Protein AF-A0A2G8LB04-F1 (afdb_monomer_lite)

Foldseek 3Di:
DDPVVVVVVDDPVVVQVVVVHDPVDDDDPPCPVNVDDPVVCLVVLVDDQEQDEEEEEDQALQVVQCVVPVAAEDQDFAALVNLQCLQPVPPPVVLSVVLCVVQVVPPDRPHGCSRSSRVRCCCQPPHLVRLSCLASSVVSPHFYAYEYEQQFDPAAPVNGPPQGRYPPRCVCLLVVVLVDPDPRDDNDPQSNQLSVLNVQLVVQCVVPSASCHPDHDPPQADGRDTQHNVFRWHWYRGSRGDIDGCRVVVSSCCNVPVVVVVVVVVVVVVVCVVVVHPDDDDDPDPPPDDDD

Radius of gyration: 22.52 Å; chains: 1; bounding box: 55×61×57 Å

pLDDT: mean 86.73, std 14.94, range [31.31, 98.81]

Sequence (292 aa):
MDVQEVLCEVSVLEIDEVFQGRLVWLASNDGKFFTDDVDTLIEEGAYSNIDILLGTNKDEGTFLNYFITGLLEQRPFVSKDFFTILTTGSNDPLISDLLEAVYASGIDQEDNYVGALEDALGDVSFKCGTSLLARNAATAGSTVYMYHMTHEPIRSLWNVTWLRASHFEELQFVFGLPFFGHPFYVPVYDEVKIAFYVIRMWTNFAKSGDPNGPIRLPGSIPEWPRFVPDSEEYKELDIRFNNKRKFRQPYCTFWLKTLPEIIYLQGAAVTAADNQDLSTVTPVRSSITKQG

Structure (mmCIF, N/CA/C/O backbone):
data_AF-A0A2G8LB04-F1
#
_entry.id   AF-A0A2G8LB04-F1
#
loop_
_atom_site.group_PDB
_atom_site.id
_atom_site.type_symbol
_atom_site.label_atom_id
_atom_site.label_alt_id
_atom_site.label_comp_id
_atom_site.label_asym_id
_atom_site.label_entity_id
_atom_site.label_seq_id
_atom_site.pdbx_PDB_ins_code
_atom_site.Cartn_x
_atom_site.Cartn_y
_atom_site.Cartn_z
_atom_site.occupancy
_atom_site.B_iso_or_equiv
_atom_site.auth_seq_id
_atom_site.auth_comp_id
_atom_site.auth_asym_id
_atom_site.auth_atom_id
_atom_site.pdbx_PDB_model_num
ATOM 1 N N . MET A 1 1 ? -33.126 29.630 2.404 1.00 61.75 1 MET A N 1
ATOM 2 C CA . MET A 1 1 ? -31.916 29.276 1.653 1.00 61.75 1 MET A CA 1
ATOM 3 C C . MET A 1 1 ? -31.583 27.861 2.033 1.00 61.75 1 MET A C 1
ATOM 5 O O . MET A 1 1 ? -31.404 27.594 3.219 1.00 61.75 1 MET A O 1
ATOM 9 N N . ASP A 1 2 ? -31.650 26.971 1.055 1.00 87.00 2 ASP A N 1
ATOM 10 C CA . ASP A 1 2 ? -31.217 25.583 1.195 1.00 87.00 2 ASP A CA 1
ATOM 11 C C . ASP A 1 2 ? -29.698 25.544 1.433 1.00 87.00 2 ASP A C 1
ATOM 13 O O . ASP A 1 2 ? -28.970 26.389 0.914 1.00 87.00 2 ASP A O 1
ATOM 17 N N . VAL A 1 3 ? -29.205 24.586 2.219 1.00 80.75 3 VAL A N 1
ATOM 18 C CA . VAL A 1 3 ? -27.765 24.420 2.482 1.00 80.75 3 VAL A CA 1
ATOM 19 C C . VAL A 1 3 ? -27.006 24.245 1.166 1.00 80.75 3 VAL A C 1
ATOM 21 O O . VAL A 1 3 ? -25.926 24.810 1.014 1.00 80.75 3 VAL A O 1
ATOM 24 N N . GLN A 1 4 ? -27.588 23.540 0.190 1.00 80.50 4 GLN A N 1
ATOM 25 C CA . GLN A 1 4 ? -27.002 23.428 -1.149 1.00 80.50 4 GLN A CA 1
ATOM 26 C C . GLN A 1 4 ? -26.922 24.771 -1.878 1.00 80.50 4 GLN A C 1
ATOM 28 O O . GLN A 1 4 ? -25.896 25.052 -2.491 1.00 80.50 4 GLN A O 1
ATOM 33 N N . GLU A 1 5 ? -27.955 25.613 -1.795 1.00 83.31 5 GLU A N 1
ATOM 34 C CA . GLU A 1 5 ? -27.934 26.951 -2.402 1.00 83.31 5 GLU A CA 1
ATOM 35 C C . GLU A 1 5 ? -26.840 27.819 -1.777 1.00 83.31 5 GLU A C 1
ATOM 37 O O . GLU A 1 5 ? -26.083 28.451 -2.506 1.00 83.31 5 GLU A O 1
ATOM 42 N N . VAL A 1 6 ? -26.694 27.787 -0.445 1.00 82.25 6 VAL A N 1
ATOM 43 C CA . VAL A 1 6 ? -25.629 28.529 0.250 1.00 82.25 6 VAL A CA 1
ATOM 44 C C . VAL A 1 6 ? -24.253 28.032 -0.180 1.00 82.25 6 VAL A C 1
ATOM 46 O O . VAL A 1 6 ? -23.390 28.836 -0.513 1.00 82.25 6 VAL A O 1
ATOM 49 N N . LEU A 1 7 ? -24.043 26.713 -0.221 1.00 79.75 7 LEU A N 1
ATOM 50 C CA . LEU A 1 7 ? -22.764 26.134 -0.638 1.00 79.75 7 LEU A CA 1
ATOM 51 C C . LEU A 1 7 ? -22.437 26.418 -2.112 1.00 79.75 7 LEU A C 1
ATOM 53 O O . LEU A 1 7 ? -21.263 26.517 -2.450 1.00 79.75 7 LEU A O 1
ATOM 57 N N . CYS A 1 8 ? -23.437 26.594 -2.982 1.00 81.19 8 CYS A N 1
ATOM 58 C CA . CYS A 1 8 ? -23.216 26.989 -4.378 1.00 81.19 8 CYS A CA 1
ATOM 59 C C . CYS A 1 8 ? -22.755 28.448 -4.533 1.00 81.19 8 CYS A C 1
ATOM 61 O O . CYS A 1 8 ? -22.213 28.804 -5.580 1.00 81.19 8 CYS A O 1
ATOM 63 N N . GLU A 1 9 ? -22.978 29.290 -3.523 1.00 83.06 9 GLU A N 1
ATOM 64 C CA . GLU A 1 9 ? -22.574 30.700 -3.519 1.00 83.06 9 GLU A CA 1
ATOM 65 C C . GLU A 1 9 ? -21.197 30.929 -2.867 1.00 83.06 9 GLU A C 1
ATOM 67 O O . GLU A 1 9 ? -20.604 31.993 -3.050 1.00 83.06 9 GLU A O 1
ATOM 72 N N . VAL A 1 10 ? -20.671 29.938 -2.137 1.00 79.69 10 VAL A N 1
ATOM 73 C CA . VAL A 1 10 ? -19.366 29.994 -1.456 1.00 79.69 10 VAL A CA 1
ATOM 74 C C . VAL A 1 10 ? -18.256 29.504 -2.388 1.00 79.69 10 VAL A C 1
ATOM 76 O O . VAL A 1 10 ? -18.441 28.584 -3.188 1.00 79.69 10 VAL A O 1
ATOM 79 N N . SER A 1 11 ? -17.070 30.111 -2.304 1.00 80.31 11 SER A N 1
ATOM 80 C CA . SER A 1 11 ? -15.942 29.675 -3.125 1.00 80.31 11 SER A CA 1
ATOM 81 C C . SER A 1 11 ? -15.415 28.305 -2.677 1.00 80.31 11 SER A C 1
ATOM 83 O O . SER A 1 11 ? -15.363 27.988 -1.492 1.00 80.31 11 SER A O 1
ATOM 85 N N . VAL A 1 12 ? -14.947 27.492 -3.629 1.00 72.12 12 VAL A N 1
ATOM 86 C CA . VAL A 1 12 ? -14.375 26.160 -3.340 1.00 72.12 12 VAL A CA 1
ATOM 87 C C . VAL A 1 12 ? -13.208 26.234 -2.344 1.00 72.12 12 VAL A C 1
ATOM 89 O O . VAL A 1 12 ? -13.033 25.328 -1.538 1.00 72.12 12 VAL A O 1
ATOM 92 N N . LEU A 1 13 ? -12.433 27.324 -2.364 1.00 69.69 13 LEU A N 1
ATOM 93 C CA . LEU A 1 13 ? -11.314 27.532 -1.440 1.00 69.69 13 LEU A CA 1
ATOM 94 C C . LEU A 1 13 ? -11.786 27.747 0.005 1.00 69.69 13 LEU A C 1
ATOM 96 O O . LEU A 1 13 ? -11.181 27.201 0.921 1.00 69.69 13 LEU A O 1
ATOM 100 N N . GLU A 1 14 ? -12.879 28.486 0.206 1.00 72.44 14 GLU A N 1
ATOM 101 C CA . GLU A 1 14 ? -13.476 28.681 1.534 1.00 72.44 14 GLU A CA 1
ATOM 102 C C . GLU A 1 14 ? -14.126 27.391 2.051 1.00 72.44 14 GLU A C 1
ATOM 104 O O . GLU A 1 14 ? -14.047 27.100 3.241 1.00 72.44 14 GLU A O 1
ATOM 109 N N . ILE A 1 15 ? -14.717 26.578 1.169 1.00 70.25 15 ILE A N 1
ATOM 110 C CA . ILE A 1 15 ? -15.249 25.255 1.536 1.00 70.25 15 ILE A CA 1
ATOM 111 C C . ILE A 1 15 ? -14.110 24.329 1.993 1.00 70.25 15 ILE A C 1
ATOM 113 O O . ILE A 1 15 ? -14.216 23.711 3.052 1.00 70.25 15 ILE A O 1
ATOM 117 N N . ASP A 1 16 ? -13.007 24.262 1.242 1.00 66.69 16 ASP A N 1
ATOM 118 C CA . ASP A 1 16 ? -11.838 23.449 1.608 1.00 66.69 16 ASP A CA 1
ATOM 119 C C . ASP A 1 16 ? -11.245 23.883 2.967 1.00 66.69 16 ASP A C 1
ATOM 121 O O . ASP A 1 16 ? -10.832 23.033 3.759 1.00 66.69 16 ASP A O 1
ATOM 125 N N . GLU A 1 17 ? -11.233 25.185 3.270 1.00 67.00 17 GLU A N 1
ATOM 126 C CA . GLU A 1 17 ? -10.725 25.725 4.538 1.00 67.00 17 GLU A CA 1
ATOM 127 C C . GLU A 1 17 ? -11.662 25.426 5.725 1.00 67.00 17 GLU A C 1
ATOM 129 O O . GLU A 1 17 ? -11.203 25.003 6.789 1.00 67.00 17 GLU A O 1
ATOM 134 N N . VAL A 1 18 ? -12.981 25.566 5.539 1.00 66.75 18 VAL A N 1
ATOM 135 C CA . VAL A 1 18 ? -13.996 25.317 6.584 1.00 66.75 18 VAL A CA 1
ATOM 136 C C . VAL A 1 18 ? -14.053 23.845 6.997 1.00 66.75 18 VAL A C 1
ATOM 138 O O . VAL A 1 18 ? -14.224 23.549 8.180 1.00 66.75 18 VAL A O 1
ATOM 141 N N . PHE A 1 19 ? -13.886 22.917 6.055 1.00 60.94 19 PHE A N 1
ATOM 142 C CA . PHE A 1 19 ? -13.981 21.479 6.325 1.00 60.94 19 PHE A CA 1
ATOM 143 C C . PHE A 1 19 ? -12.632 20.804 6.620 1.00 60.94 19 PHE A C 1
ATOM 145 O O . PHE A 1 19 ? -12.528 19.583 6.549 1.00 60.94 19 PHE A O 1
ATOM 152 N N . GLN A 1 20 ? -11.606 21.578 6.997 1.00 57.03 20 GLN A N 1
ATOM 153 C CA . GLN A 1 20 ? -10.271 21.063 7.342 1.00 57.03 20 GLN A CA 1
ATOM 154 C C . GLN A 1 20 ? -9.619 20.231 6.214 1.00 57.03 20 GLN A C 1
ATOM 156 O O . GLN A 1 20 ? -8.834 19.316 6.464 1.00 57.03 20 GLN A O 1
ATOM 161 N N . GLY A 1 21 ? -9.897 20.584 4.956 1.00 53.78 21 GLY A N 1
ATOM 162 C CA . GLY A 1 21 ? -9.243 20.030 3.774 1.00 53.78 21 GLY A CA 1
ATOM 163 C C . GLY A 1 21 ? -9.966 18.864 3.089 1.00 53.78 21 GLY A C 1
ATOM 164 O O . GLY A 1 21 ? -11.066 18.446 3.432 1.00 53.78 21 GLY A O 1
ATOM 165 N N . ARG A 1 22 ? -9.314 18.328 2.051 1.00 50.47 22 ARG A N 1
ATOM 166 C CA . ARG A 1 22 ? -9.911 17.440 1.032 1.00 50.47 22 ARG A CA 1
ATOM 167 C C . ARG A 1 22 ? -10.212 16.003 1.475 1.00 50.47 22 ARG A C 1
ATOM 169 O O . ARG A 1 22 ? -10.710 15.229 0.666 1.00 50.47 22 ARG A O 1
ATOM 176 N N . LEU A 1 23 ? -9.904 15.628 2.716 1.00 56.41 23 LEU A N 1
ATOM 177 C CA . LEU A 1 23 ? -10.071 14.250 3.203 1.00 56.41 23 LEU A CA 1
ATOM 178 C C . LEU A 1 23 ? -11.465 13.953 3.770 1.00 56.41 23 LEU A C 1
ATOM 180 O O . LEU A 1 23 ? -11.788 12.790 3.982 1.00 56.41 23 LEU A O 1
ATOM 184 N N . VAL A 1 24 ? -12.302 14.970 3.990 1.00 64.19 24 VAL A N 1
ATOM 185 C CA . VAL A 1 24 ? -13.686 14.773 4.459 1.00 64.19 24 VAL A CA 1
ATOM 186 C C . VAL A 1 24 ? -14.656 14.353 3.348 1.00 64.19 24 VAL A C 1
ATOM 188 O O . VAL A 1 24 ? -15.709 13.787 3.633 1.00 64.19 24 VAL A O 1
ATOM 191 N N . TRP A 1 25 ? -14.311 14.599 2.081 1.00 75.38 25 TRP A N 1
ATOM 192 C CA . TRP A 1 25 ? -15.159 14.297 0.926 1.00 75.38 25 TRP A CA 1
ATOM 193 C C . TRP A 1 25 ? -14.718 12.990 0.269 1.00 75.38 25 TRP A C 1
ATOM 195 O O . TRP A 1 25 ? -13.999 12.983 -0.730 1.00 75.38 25 TRP A O 1
ATOM 205 N N . LEU A 1 26 ? -15.132 11.874 0.861 1.00 77.88 26 LEU A N 1
ATOM 206 C CA . LEU A 1 26 ? -14.864 10.534 0.342 1.00 77.88 26 LEU A CA 1
ATOM 207 C C . LEU A 1 26 ? -16.048 10.006 -0.471 1.00 77.88 26 LEU A C 1
ATOM 209 O O . LEU A 1 26 ? -17.151 10.554 -0.436 1.00 77.88 26 LEU A O 1
ATOM 213 N N . ALA A 1 27 ? -15.805 8.930 -1.218 1.00 83.94 27 ALA A N 1
ATOM 214 C CA . ALA A 1 27 ? -16.872 8.233 -1.916 1.00 83.94 27 ALA A CA 1
ATOM 215 C C . ALA A 1 27 ? -17.907 7.719 -0.901 1.00 83.94 27 ALA A C 1
ATOM 217 O O . ALA A 1 27 ? -17.543 7.145 0.125 1.00 83.94 27 ALA A O 1
ATOM 218 N N . SER A 1 28 ? -19.188 7.935 -1.188 1.00 84.75 28 SER A N 1
ATOM 219 C CA . SER A 1 28 ? -20.301 7.496 -0.351 1.00 84.75 28 SER A CA 1
ATOM 220 C C . SER A 1 28 ? -21.197 6.528 -1.113 1.00 84.75 28 SER A C 1
ATOM 222 O O . SER A 1 28 ? -21.269 6.561 -2.344 1.00 84.75 28 SER A O 1
ATOM 224 N N . ASN A 1 29 ? -21.888 5.658 -0.376 1.00 86.00 29 ASN A N 1
ATOM 225 C CA . ASN A 1 29 ? -22.946 4.838 -0.947 1.00 86.00 29 ASN A CA 1
ATOM 226 C C . ASN A 1 29 ? -24.143 5.737 -1.299 1.00 86.00 29 ASN A C 1
ATOM 228 O O . ASN A 1 29 ? -24.856 6.222 -0.420 1.00 86.00 29 ASN A O 1
ATOM 232 N N . ASP A 1 30 ? -24.338 5.975 -2.593 1.00 88.75 30 ASP A N 1
ATOM 233 C CA . ASP A 1 30 ? -25.417 6.793 -3.148 1.00 88.75 30 ASP A CA 1
ATOM 234 C C . ASP A 1 30 ? -26.592 5.952 -3.686 1.00 88.75 30 ASP A C 1
ATOM 236 O O . ASP A 1 30 ? -27.545 6.505 -4.246 1.00 88.75 30 ASP A O 1
ATOM 240 N N . GLY A 1 31 ? -26.521 4.621 -3.554 1.00 87.88 31 GLY A N 1
ATOM 241 C CA . GLY A 1 31 ? -27.482 3.666 -4.105 1.00 87.88 31 GLY A CA 1
ATOM 242 C C . GLY A 1 31 ? -27.507 3.603 -5.637 1.00 87.88 31 GLY A C 1
ATOM 243 O O . GLY A 1 31 ? -28.434 3.018 -6.204 1.00 87.88 31 GLY A O 1
ATOM 244 N N . LYS A 1 32 ? -26.551 4.239 -6.332 1.00 88.94 32 LYS A N 1
ATOM 245 C CA . LYS A 1 32 ? -26.488 4.300 -7.804 1.00 88.94 32 LYS A CA 1
ATOM 246 C C . LYS A 1 32 ? -25.138 3.857 -8.342 1.00 88.94 32 LYS A C 1
ATOM 248 O O . LYS A 1 32 ? -25.098 2.975 -9.196 1.00 88.94 32 LYS A O 1
ATOM 253 N N . PHE A 1 33 ? -24.061 4.497 -7.898 1.00 89.69 33 PHE A N 1
ATOM 254 C CA . PHE A 1 33 ? -22.697 4.092 -8.207 1.00 89.69 33 PHE A CA 1
ATOM 255 C C . PHE A 1 33 ? -22.329 2.853 -7.392 1.00 89.69 33 PHE A C 1
ATOM 257 O O . PHE A 1 33 ? -21.983 1.824 -7.968 1.00 89.69 33 PHE A O 1
ATOM 264 N N . PHE A 1 34 ? -22.480 2.934 -6.067 1.00 88.81 34 PHE A N 1
ATOM 265 C CA . PHE A 1 34 ? -22.505 1.759 -5.201 1.00 88.81 34 PHE A CA 1
ATOM 266 C C . PHE A 1 34 ? -23.962 1.376 -4.972 1.00 88.81 34 PHE A C 1
ATOM 268 O O . PHE A 1 34 ? -24.769 2.206 -4.563 1.00 88.81 34 PHE A O 1
ATOM 275 N N . THR A 1 35 ? -24.322 0.139 -5.301 1.00 89.12 35 THR A N 1
ATOM 276 C CA . THR A 1 35 ? -25.702 -0.346 -5.155 1.00 89.12 35 THR A CA 1
ATOM 277 C C . THR A 1 35 ? -26.025 -0.791 -3.733 1.00 89.12 35 THR A C 1
ATOM 279 O O . THR A 1 35 ? -27.199 -0.912 -3.399 1.00 89.12 35 THR A O 1
ATOM 282 N N . ASP A 1 36 ? -24.998 -1.035 -2.921 1.00 89.94 36 ASP A N 1
ATOM 283 C CA . ASP A 1 36 ? -25.089 -1.395 -1.511 1.00 89.94 36 ASP A CA 1
ATOM 284 C C . ASP A 1 36 ? -23.811 -0.946 -0.780 1.00 89.94 36 ASP A C 1
ATOM 286 O O . ASP A 1 36 ? -22.925 -0.322 -1.377 1.00 89.94 36 ASP A O 1
ATOM 290 N N . ASP A 1 37 ? -23.729 -1.233 0.514 1.00 87.69 37 ASP A N 1
ATOM 291 C CA . ASP A 1 37 ? -22.524 -1.068 1.309 1.00 87.69 37 ASP A CA 1
ATOM 292 C C . ASP A 1 37 ? -21.329 -1.817 0.691 1.00 87.69 37 ASP A C 1
ATOM 294 O O . ASP A 1 37 ? -21.451 -2.942 0.201 1.00 87.69 37 ASP A O 1
ATOM 298 N N . VAL A 1 38 ? -20.160 -1.174 0.688 1.00 83.12 38 VAL A N 1
ATOM 299 C CA . VAL A 1 38 ? -18.975 -1.692 -0.009 1.00 83.12 38 VAL A CA 1
ATOM 300 C C . VAL A 1 38 ? -18.489 -2.998 0.613 1.00 83.12 38 VAL A C 1
ATOM 302 O O . VAL A 1 38 ? -18.085 -3.891 -0.134 1.00 83.12 38 VAL A O 1
ATOM 305 N N . ASP A 1 39 ? -18.571 -3.147 1.937 1.00 81.44 39 ASP A N 1
ATOM 306 C CA . ASP A 1 39 ? -18.167 -4.384 2.607 1.00 81.44 39 ASP A CA 1
ATOM 307 C C . ASP A 1 39 ? -19.121 -5.523 2.235 1.00 81.44 39 ASP A C 1
ATOM 309 O O . ASP A 1 39 ? -18.673 -6.626 1.922 1.00 81.44 39 ASP A O 1
ATOM 313 N N . THR A 1 40 ? -20.421 -5.233 2.126 1.00 87.06 40 THR A N 1
ATOM 314 C CA . THR A 1 40 ? -21.422 -6.204 1.647 1.00 87.06 40 THR A CA 1
ATOM 315 C C . THR A 1 40 ? -21.139 -6.632 0.204 1.00 87.06 40 THR A C 1
ATOM 317 O O . THR A 1 40 ? -21.069 -7.825 -0.088 1.00 87.06 40 THR A O 1
ATOM 320 N N . LEU A 1 41 ? -20.890 -5.680 -0.701 1.00 87.44 41 LEU A N 1
ATOM 321 C CA . LEU A 1 41 ? -20.550 -5.977 -2.101 1.00 87.44 41 LEU A CA 1
ATOM 322 C C . LEU A 1 41 ? -19.277 -6.831 -2.216 1.00 87.44 41 LEU A C 1
ATOM 324 O O . LEU A 1 41 ? -19.188 -7.730 -3.056 1.00 87.44 41 LEU A O 1
ATOM 328 N N . ILE A 1 42 ? -18.287 -6.560 -1.366 1.00 82.62 42 ILE A N 1
ATOM 329 C CA . ILE A 1 42 ? -17.050 -7.336 -1.258 1.00 82.62 42 ILE A CA 1
ATOM 330 C C . ILE A 1 42 ? -17.349 -8.770 -0.794 1.00 82.62 42 ILE A C 1
ATOM 332 O O . ILE A 1 42 ? -16.864 -9.720 -1.415 1.00 82.62 42 ILE A O 1
ATOM 336 N N . GLU A 1 43 ? -18.134 -8.943 0.268 1.00 82.06 43 GLU A N 1
ATOM 337 C CA . GLU A 1 43 ? -18.488 -10.255 0.829 1.00 82.06 43 GLU A CA 1
ATOM 338 C C . GLU A 1 43 ? -19.306 -11.117 -0.138 1.00 82.06 43 GLU A C 1
ATOM 340 O O . GLU A 1 43 ? -19.070 -12.323 -0.251 1.00 82.06 43 GLU A O 1
ATOM 345 N N . GLU A 1 44 ? -20.220 -10.502 -0.887 1.00 86.19 44 GLU A N 1
ATOM 346 C CA . GLU A 1 44 ? -21.012 -11.167 -1.927 1.00 86.19 44 GLU A CA 1
ATOM 347 C C . GLU A 1 44 ? -20.188 -11.521 -3.173 1.00 86.19 44 GLU A C 1
ATOM 349 O O . GLU A 1 44 ? -20.668 -12.216 -4.073 1.00 86.19 44 GLU A O 1
ATOM 354 N N . GLY A 1 45 ? -18.935 -11.067 -3.238 1.00 80.31 45 GLY A N 1
ATOM 355 C CA . GLY A 1 45 ? -18.063 -11.313 -4.372 1.00 80.31 45 GLY A CA 1
ATOM 356 C C . GLY A 1 45 ? -18.473 -10.524 -5.612 1.00 80.31 45 GLY A C 1
ATOM 357 O O . GLY A 1 45 ? -18.211 -10.986 -6.725 1.00 80.31 45 GLY A O 1
ATOM 358 N N . ALA A 1 46 ? -19.090 -9.348 -5.446 1.00 85.75 46 ALA A N 1
ATOM 359 C CA . ALA A 1 46 ? -19.504 -8.445 -6.523 1.00 85.75 46 ALA A CA 1
ATOM 360 C C . ALA A 1 46 ? -18.297 -7.742 -7.186 1.00 85.75 46 ALA A C 1
ATOM 362 O O . ALA A 1 46 ? -18.242 -6.522 -7.342 1.00 85.75 46 ALA A O 1
ATOM 363 N N . TYR A 1 47 ? -17.305 -8.534 -7.590 1.00 80.88 47 TYR A N 1
ATOM 364 C CA . TYR A 1 47 ? -16.094 -8.102 -8.264 1.00 80.88 47 TYR A CA 1
ATOM 365 C C . TYR A 1 47 ? -16.228 -8.269 -9.772 1.00 80.88 47 TYR A C 1
ATOM 367 O O . TYR A 1 47 ? -16.748 -9.263 -10.281 1.00 80.88 47 TYR A O 1
ATOM 375 N N . SER A 1 48 ? -15.654 -7.324 -10.512 1.00 86.12 48 SER A N 1
ATOM 376 C CA . SER A 1 48 ? -15.353 -7.577 -11.917 1.00 86.12 48 SER A CA 1
ATOM 377 C C . SER A 1 48 ? -14.255 -8.637 -12.010 1.00 86.12 48 SER A C 1
ATOM 379 O O . SER A 1 48 ? -13.206 -8.504 -11.380 1.00 86.12 48 SER A O 1
ATOM 381 N N . ASN A 1 49 ? -14.480 -9.675 -12.815 1.00 90.44 49 ASN A N 1
ATOM 382 C CA . ASN A 1 49 ? -13.459 -10.680 -13.101 1.00 90.44 49 ASN A CA 1
ATOM 383 C C . ASN A 1 49 ? -12.462 -10.122 -14.126 1.00 90.44 49 ASN A C 1
ATOM 385 O O . ASN A 1 49 ? -12.653 -10.249 -15.337 1.00 90.44 49 ASN A O 1
ATOM 389 N N . ILE A 1 50 ? -11.440 -9.438 -13.619 1.00 94.31 50 ILE A N 1
ATOM 390 C CA . ILE A 1 50 ? -10.377 -8.791 -14.389 1.00 94.31 50 ILE A CA 1
ATOM 391 C C . ILE A 1 50 ? -9.015 -9.170 -13.814 1.00 94.31 50 ILE A C 1
ATOM 393 O O . ILE A 1 50 ? -8.907 -9.524 -12.641 1.00 94.31 50 ILE A O 1
ATOM 397 N N . ASP A 1 51 ? -7.965 -9.065 -14.624 1.00 97.50 51 ASP A N 1
ATOM 398 C CA . ASP A 1 51 ? -6.601 -9.215 -14.125 1.00 97.50 51 ASP A CA 1
ATOM 399 C C . ASP A 1 51 ? -6.229 -7.995 -13.266 1.00 97.50 51 ASP A C 1
ATOM 401 O O . ASP A 1 51 ? -6.458 -6.849 -13.663 1.00 97.50 51 ASP A O 1
ATOM 405 N N . ILE A 1 52 ? -5.634 -8.227 -12.093 1.00 97.81 52 ILE A N 1
ATOM 406 C CA . ILE A 1 52 ? -5.292 -7.186 -11.117 1.00 97.81 52 ILE A CA 1
ATOM 407 C C . ILE A 1 52 ? -3.814 -7.272 -10.735 1.00 97.81 52 ILE A C 1
ATOM 409 O O . ILE A 1 52 ? -3.320 -8.314 -10.303 1.00 97.81 52 ILE A O 1
ATOM 413 N N . LEU A 1 53 ? -3.122 -6.140 -10.836 1.00 98.62 53 LEU A N 1
ATOM 414 C CA . LEU A 1 53 ? -1.811 -5.912 -10.238 1.00 98.62 53 LEU A CA 1
ATOM 415 C C . LEU A 1 53 ? -1.991 -4.873 -9.134 1.00 98.62 53 LEU A C 1
ATOM 417 O O . LEU A 1 53 ? -2.417 -3.753 -9.408 1.00 98.62 53 LEU A O 1
ATOM 421 N N . LEU A 1 54 ? -1.686 -5.248 -7.894 1.00 98.25 54 LEU A N 1
ATOM 422 C CA . LEU A 1 54 ? -1.804 -4.376 -6.723 1.00 98.25 54 LEU A CA 1
ATOM 423 C C . LEU A 1 54 ? -0.646 -4.595 -5.749 1.00 98.25 54 LEU A C 1
ATOM 425 O O . LEU A 1 54 ? 0.088 -5.576 -5.849 1.00 98.25 54 LEU A O 1
ATOM 429 N N . GLY A 1 55 ? -0.479 -3.703 -4.782 1.00 98.31 55 GLY A N 1
ATOM 430 C CA . GLY A 1 55 ? 0.555 -3.840 -3.767 1.00 98.31 55 GLY A CA 1
ATOM 431 C C . GLY A 1 55 ? 0.625 -2.635 -2.851 1.00 98.31 55 GLY A C 1
ATOM 432 O O . GLY A 1 55 ? -0.187 -1.722 -2.954 1.00 98.31 55 GLY A O 1
ATOM 433 N N . THR A 1 56 ? 1.599 -2.666 -1.948 1.00 98.62 56 THR A N 1
ATOM 434 C CA . THR A 1 56 ? 1.868 -1.581 -0.998 1.00 98.62 56 THR A CA 1
ATOM 435 C C . THR A 1 56 ? 3.350 -1.284 -0.924 1.00 98.62 56 THR A C 1
ATOM 437 O O . THR A 1 56 ? 4.189 -2.096 -1.327 1.00 98.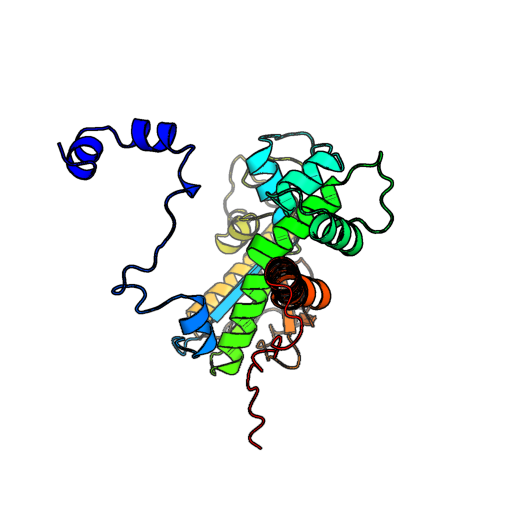62 56 THR A O 1
ATOM 440 N N . ASN A 1 57 ? 3.682 -0.177 -0.287 1.00 98.62 57 ASN A N 1
ATOM 441 C CA . ASN A 1 57 ? 5.040 0.157 0.084 1.00 98.62 57 ASN A CA 1
ATOM 442 C C . ASN A 1 57 ? 5.352 -0.350 1.502 1.00 98.62 57 ASN A C 1
ATOM 444 O O . ASN A 1 57 ? 4.474 -0.779 2.264 1.00 98.62 57 ASN A O 1
ATOM 448 N N . LYS A 1 58 ? 6.636 -0.404 1.849 1.00 98.44 58 LYS A N 1
ATOM 449 C CA . LYS A 1 58 ? 7.081 -0.957 3.132 1.00 98.44 58 LYS A CA 1
ATOM 450 C C . LYS A 1 58 ? 6.750 -0.044 4.300 1.00 98.44 58 LYS A C 1
ATOM 452 O O . LYS A 1 58 ? 6.252 -0.522 5.323 1.00 98.44 58 LYS A O 1
ATOM 457 N N . ASP A 1 59 ? 6.986 1.246 4.130 1.00 98.25 59 ASP A N 1
ATOM 458 C CA . ASP A 1 59 ? 6.930 2.254 5.181 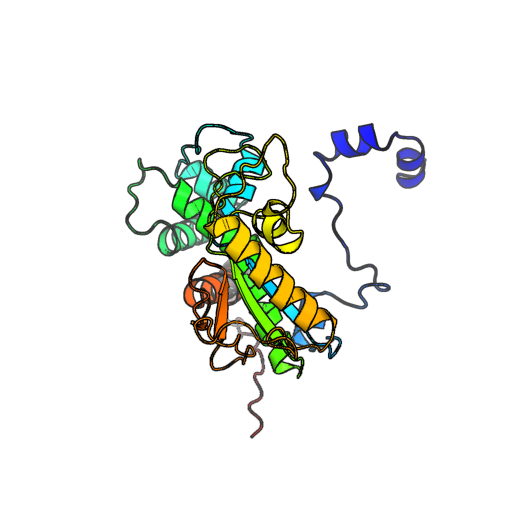1.00 98.25 59 ASP A CA 1
ATOM 459 C C . ASP A 1 59 ? 5.711 3.189 4.990 1.00 98.25 59 ASP A C 1
ATOM 461 O O . ASP A 1 59 ? 5.789 4.370 5.286 1.00 98.25 59 ASP A O 1
ATOM 465 N N . GLU A 1 60 ? 4.565 2.678 4.507 1.00 98.31 60 GLU A N 1
ATOM 466 C CA . GLU A 1 60 ? 3.334 3.464 4.230 1.00 98.31 60 GLU A CA 1
ATOM 467 C C . GLU A 1 60 ? 2.955 4.465 5.338 1.00 98.31 60 GLU A C 1
ATOM 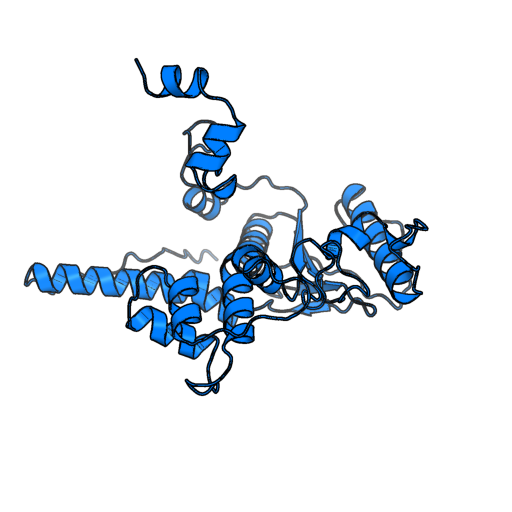469 O O . GLU A 1 60 ? 2.571 5.601 5.066 1.00 98.31 60 GLU A O 1
ATOM 474 N N . GLY A 1 61 ? 3.078 4.063 6.607 1.00 97.00 61 GLY A N 1
ATOM 475 C CA . GLY A 1 61 ? 2.681 4.908 7.731 1.00 97.00 61 GLY A CA 1
ATOM 476 C C . GLY A 1 61 ? 3.611 6.088 8.007 1.00 97.00 61 GLY A C 1
ATOM 477 O O . GLY A 1 61 ? 3.169 7.033 8.660 1.00 97.00 61 GLY A O 1
ATOM 478 N N . THR A 1 62 ? 4.849 6.106 7.488 1.00 97.19 62 THR A N 1
ATOM 479 C CA . THR A 1 62 ? 5.709 7.301 7.603 1.00 97.19 62 THR A CA 1
ATOM 480 C C . THR A 1 62 ? 5.082 8.481 6.863 1.00 97.19 62 THR A C 1
ATOM 482 O O . THR A 1 62 ? 5.186 9.607 7.340 1.00 97.19 62 THR A O 1
ATOM 485 N N . PHE A 1 63 ? 4.357 8.237 5.761 1.00 95.50 63 PHE A N 1
ATOM 486 C CA . PHE A 1 63 ? 3.640 9.281 5.031 1.00 95.50 63 PHE A CA 1
ATOM 487 C C . PHE A 1 63 ? 2.485 9.845 5.847 1.00 95.50 63 PHE A C 1
ATOM 489 O O . PHE A 1 63 ? 2.323 11.057 5.894 1.00 95.50 63 PHE A O 1
ATOM 496 N N . LEU A 1 64 ? 1.708 8.995 6.525 1.00 92.88 64 LEU A N 1
ATOM 497 C CA . LEU A 1 64 ? 0.627 9.462 7.399 1.00 92.88 64 LEU A CA 1
ATOM 498 C C . LEU A 1 64 ? 1.179 10.269 8.575 1.00 92.88 64 LEU A C 1
ATOM 500 O O . LEU A 1 64 ? 0.656 11.332 8.897 1.00 92.88 64 LEU A O 1
ATOM 504 N N . ASN A 1 65 ? 2.286 9.821 9.165 1.00 93.00 65 ASN A N 1
ATOM 505 C CA . ASN A 1 65 ? 2.970 10.568 10.214 1.00 93.00 65 ASN A CA 1
ATOM 506 C C . ASN A 1 65 ? 3.497 11.924 9.700 1.00 93.00 65 ASN A C 1
ATOM 508 O O . ASN A 1 65 ? 3.332 12.956 10.351 1.00 93.00 65 ASN A O 1
ATOM 512 N N . TYR A 1 66 ? 4.077 11.955 8.498 1.00 93.31 66 TYR A N 1
ATOM 513 C CA . TYR A 1 66 ? 4.489 13.192 7.832 1.00 93.31 66 TYR A CA 1
ATOM 514 C C . TYR A 1 66 ? 3.291 14.103 7.543 1.00 93.31 66 TYR A C 1
ATOM 516 O O . TYR A 1 66 ? 3.357 15.296 7.817 1.00 93.31 66 TYR A O 1
ATOM 524 N N . PHE A 1 67 ? 2.184 13.551 7.053 1.00 89.69 67 PHE A N 1
ATOM 525 C CA . PHE A 1 67 ? 0.966 14.292 6.745 1.00 89.69 67 PHE A CA 1
ATOM 526 C C . PHE A 1 67 ? 0.374 14.958 7.994 1.00 89.69 67 PHE A C 1
ATOM 528 O O . PHE A 1 67 ? -0.082 16.095 7.928 1.00 89.69 67 PHE A O 1
ATOM 535 N N . ILE A 1 68 ? 0.436 14.280 9.144 1.00 89.12 68 ILE A N 1
ATOM 536 C CA . ILE A 1 68 ? -0.040 14.803 10.432 1.00 89.12 68 ILE A CA 1
ATOM 537 C C . ILE A 1 68 ? 0.913 15.864 11.000 1.00 89.12 68 ILE A C 1
ATOM 539 O O . ILE A 1 68 ? 0.465 16.874 11.538 1.00 89.12 68 ILE A O 1
ATOM 543 N N . THR A 1 69 ? 2.227 15.638 10.922 1.00 90.00 69 THR A N 1
ATOM 544 C CA . THR A 1 69 ? 3.221 16.463 11.638 1.00 90.00 69 THR A CA 1
ATOM 545 C C . THR A 1 69 ? 3.849 17.573 10.796 1.00 90.00 69 THR A C 1
ATOM 547 O O . THR A 1 69 ? 4.356 18.549 11.347 1.00 90.00 69 THR A O 1
ATOM 550 N N . GLY A 1 70 ? 3.863 17.434 9.470 1.00 91.56 70 GLY A N 1
ATOM 551 C CA . GLY A 1 70 ? 4.500 18.359 8.531 1.00 91.56 70 GLY A CA 1
ATOM 552 C C . GLY A 1 70 ? 6.033 18.418 8.612 1.00 91.56 70 GLY A C 1
ATOM 553 O O . GLY A 1 70 ? 6.640 19.301 8.005 1.00 91.56 70 GLY A O 1
ATOM 554 N N . LEU A 1 71 ? 6.686 17.518 9.359 1.00 92.12 71 LEU A N 1
ATOM 555 C CA . LEU A 1 71 ? 8.130 17.587 9.606 1.00 92.12 71 LEU A CA 1
ATOM 556 C C . LEU A 1 71 ? 8.950 17.051 8.426 1.00 92.12 71 LEU A C 1
ATOM 558 O O . LEU A 1 71 ? 8.867 15.877 8.073 1.00 92.12 71 LEU A O 1
ATOM 562 N N . LEU A 1 72 ? 9.809 17.899 7.858 1.00 91.94 72 LEU A N 1
ATOM 563 C CA . LEU A 1 72 ? 10.608 17.555 6.674 1.00 91.94 72 LEU A CA 1
ATOM 564 C C . LEU A 1 72 ? 11.943 16.877 7.008 1.00 91.94 72 LEU A C 1
ATOM 566 O O . LEU A 1 72 ? 12.340 15.917 6.353 1.00 91.94 72 LEU A O 1
ATOM 570 N N . GLU A 1 73 ? 12.655 17.386 8.013 1.00 92.31 73 GLU A N 1
ATOM 571 C CA . GLU A 1 73 ? 14.059 17.011 8.246 1.00 92.31 73 GLU A CA 1
ATOM 572 C C . GLU A 1 73 ? 14.255 16.025 9.399 1.00 92.31 73 GLU A C 1
ATOM 574 O O . GLU A 1 73 ? 15.256 15.307 9.432 1.00 92.31 73 GLU A O 1
ATOM 579 N N . GLN A 1 74 ? 13.322 15.990 10.352 1.00 92.44 74 GLN A N 1
ATOM 580 C CA . GLN A 1 74 ? 13.435 15.193 11.570 1.00 92.44 74 GLN A CA 1
ATOM 581 C C . GLN A 1 74 ? 12.210 14.303 11.721 1.00 92.44 74 GLN A C 1
ATOM 583 O O . GLN A 1 74 ? 11.080 14.790 11.723 1.00 92.44 74 GLN A O 1
ATOM 588 N N . ARG A 1 75 ? 12.453 12.999 11.886 1.00 93.94 75 ARG A N 1
ATOM 589 C CA . ARG A 1 75 ? 11.402 12.045 12.239 1.00 93.94 75 ARG A CA 1
ATOM 590 C C . ARG A 1 75 ? 10.876 12.392 13.640 1.00 93.94 75 ARG A C 1
ATOM 592 O O . ARG A 1 75 ? 11.698 12.518 14.552 1.00 93.94 75 ARG A O 1
ATOM 599 N N . PRO A 1 76 ? 9.556 12.566 13.825 1.00 93.19 76 PRO A N 1
ATOM 600 C CA . PRO A 1 76 ? 8.995 13.021 15.093 1.00 93.19 76 PRO A CA 1
ATOM 601 C C . PRO A 1 76 ? 9.256 12.033 16.233 1.00 93.19 76 PRO A C 1
ATOM 603 O O . PRO A 1 76 ? 9.335 10.818 16.036 1.00 93.19 76 PRO A O 1
ATOM 606 N N . PHE A 1 77 ? 9.330 12.570 17.450 1.00 94.44 77 PHE A N 1
ATOM 607 C CA . PHE A 1 77 ? 9.121 11.783 18.659 1.00 94.44 77 PHE A CA 1
ATOM 608 C C . PHE A 1 77 ? 7.619 11.565 18.855 1.00 94.44 77 PHE A C 1
ATOM 610 O O . PHE A 1 77 ? 6.841 12.512 18.750 1.00 94.44 77 PHE A O 1
ATOM 617 N N . VAL A 1 78 ? 7.222 10.334 19.163 1.00 93.94 78 VAL A N 1
ATOM 618 C CA . VAL A 1 78 ? 5.830 9.970 19.442 1.00 93.94 78 VAL A CA 1
ATOM 619 C C . VAL A 1 78 ? 5.753 9.458 20.873 1.00 93.94 78 VAL A C 1
ATOM 621 O O . VAL A 1 78 ? 6.384 8.456 21.204 1.00 93.94 78 VAL A O 1
ATOM 624 N N . SER A 1 79 ? 4.982 10.150 21.713 1.00 93.06 79 SER A N 1
ATOM 625 C CA . SER A 1 79 ? 4.658 9.676 23.059 1.00 93.06 79 SER A CA 1
ATOM 626 C C . SER A 1 79 ? 3.591 8.584 23.012 1.00 93.06 79 SER A C 1
ATOM 628 O O . SER A 1 79 ? 2.839 8.479 22.038 1.00 93.06 79 SER A O 1
ATOM 630 N N . LYS A 1 80 ? 3.467 7.823 24.103 1.00 90.88 80 LYS A N 1
ATOM 631 C CA . LYS A 1 80 ? 2.366 6.873 24.294 1.00 90.88 80 LYS A CA 1
ATOM 632 C C . LYS A 1 80 ? 0.992 7.528 24.105 1.00 90.88 80 LYS A C 1
ATOM 634 O O . LYS A 1 80 ? 0.177 7.010 23.352 1.00 90.88 80 LYS A O 1
ATOM 639 N N . ASP A 1 81 ? 0.766 8.699 24.701 1.00 90.00 81 ASP A N 1
ATOM 640 C CA . ASP A 1 81 ? -0.508 9.420 24.563 1.00 90.00 81 ASP A CA 1
ATOM 641 C C . ASP A 1 81 ? -0.819 9.759 23.098 1.00 90.00 81 ASP A C 1
ATOM 643 O O . ASP A 1 81 ? -1.943 9.572 22.635 1.00 90.00 81 ASP A O 1
ATOM 647 N N . PHE A 1 82 ? 0.183 10.217 22.339 1.00 90.12 82 PHE A N 1
ATOM 648 C CA . PHE A 1 82 ? 0.002 10.533 20.922 1.00 90.12 82 PHE A CA 1
ATOM 649 C C . PHE A 1 82 ? -0.269 9.273 20.088 1.00 90.12 82 PHE A C 1
ATOM 651 O O . PHE A 1 82 ? -1.128 9.293 19.206 1.00 90.12 82 PHE A O 1
ATOM 658 N N . PHE A 1 83 ? 0.409 8.163 20.401 1.00 91.81 83 PHE A N 1
ATOM 659 C CA . PHE A 1 83 ? 0.129 6.855 19.810 1.00 91.81 83 PHE A CA 1
ATOM 660 C C . PHE A 1 83 ? -1.32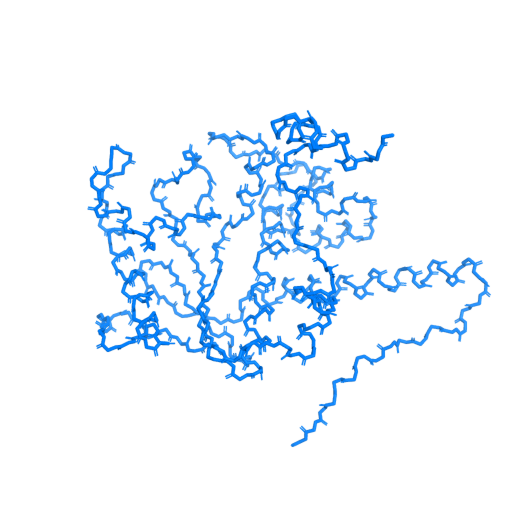0 6.411 20.071 1.00 91.81 83 PHE A C 1
ATOM 662 O O . PHE A 1 83 ? -2.022 6.048 19.126 1.00 91.81 83 PHE A O 1
ATOM 669 N N . THR A 1 84 ? -1.801 6.490 21.314 1.00 89.69 84 THR A N 1
ATOM 670 C CA . THR A 1 84 ? -3.176 6.107 21.677 1.00 89.69 84 THR A CA 1
ATOM 671 C C . THR A 1 84 ? -4.213 6.969 20.958 1.00 89.69 84 THR A C 1
ATOM 673 O O . THR A 1 84 ? -5.167 6.426 20.392 1.00 89.69 84 THR A O 1
ATOM 676 N N . ILE A 1 85 ? -4.014 8.292 20.914 1.00 88.38 85 ILE A N 1
ATOM 677 C CA . ILE A 1 85 ? -4.930 9.225 20.238 1.00 88.38 85 ILE A CA 1
ATOM 678 C C . ILE A 1 85 ? -5.080 8.866 18.756 1.00 88.38 85 ILE A C 1
ATOM 680 O O . ILE A 1 85 ? -6.203 8.769 18.262 1.00 88.38 85 ILE A O 1
ATOM 684 N N . LEU A 1 86 ? -3.968 8.638 18.053 1.00 86.94 86 LEU A N 1
ATOM 685 C CA . LEU A 1 86 ? -3.989 8.404 16.607 1.00 86.94 86 LEU A CA 1
ATOM 686 C C . LEU A 1 86 ? -4.423 6.994 16.200 1.00 86.94 86 LEU A C 1
ATOM 688 O O . LEU A 1 86 ? -4.827 6.801 15.057 1.00 86.94 86 LEU A O 1
ATOM 692 N N . THR A 1 87 ? -4.336 6.011 17.095 1.00 85.31 87 THR A N 1
ATOM 693 C CA . THR A 1 87 ? -4.689 4.619 16.771 1.00 85.31 87 THR A CA 1
ATOM 694 C C . THR A 1 87 ? -6.088 4.219 17.231 1.00 85.31 87 THR A C 1
ATOM 696 O O . THR A 1 87 ? -6.695 3.353 16.606 1.00 85.31 87 THR A O 1
ATOM 699 N N . THR A 1 88 ? -6.625 4.841 18.287 1.00 77.38 88 THR A N 1
ATOM 700 C CA . THR A 1 88 ? -7.940 4.468 18.846 1.00 77.38 88 THR A CA 1
ATOM 701 C C . THR A 1 88 ? -9.022 5.518 18.648 1.00 77.38 88 THR A C 1
ATOM 703 O O . THR A 1 88 ? -10.197 5.162 18.639 1.00 77.38 88 THR A O 1
ATOM 706 N N . GLY A 1 89 ? -8.672 6.803 18.519 1.00 61.22 89 GLY A N 1
ATOM 707 C CA . GLY A 1 89 ? -9.617 7.916 18.354 1.00 61.22 89 GLY A CA 1
ATOM 708 C C . GLY A 1 89 ? -10.610 8.149 19.510 1.00 61.22 89 GLY A C 1
ATOM 709 O O . GLY A 1 89 ? -11.234 9.206 19.562 1.00 61.22 89 GLY A O 1
ATOM 710 N N . SER A 1 90 ? -10.767 7.200 20.440 1.00 58.97 90 SER A N 1
ATOM 711 C CA . SER A 1 90 ? -11.849 7.161 21.434 1.00 58.97 90 SER A CA 1
ATOM 712 C C . SER A 1 90 ? -11.393 6.857 22.867 1.00 58.97 90 SER A C 1
ATOM 714 O O . SER A 1 90 ? -12.233 6.824 23.765 1.00 58.97 90 SER A O 1
ATOM 716 N N . ASN A 1 91 ? -10.084 6.689 23.111 1.00 68.19 91 ASN A N 1
ATOM 717 C CA . ASN A 1 91 ? -9.515 6.341 24.422 1.00 68.19 91 ASN A CA 1
ATOM 718 C C . ASN A 1 91 ? -10.153 5.092 25.064 1.00 68.19 91 ASN A C 1
ATOM 720 O O . ASN A 1 91 ? -10.221 5.006 26.290 1.00 68.19 91 ASN A O 1
ATOM 724 N N . ASP A 1 92 ? -10.621 4.123 24.270 1.00 85.19 92 ASP A N 1
ATOM 725 C CA . ASP A 1 92 ? -11.034 2.831 24.821 1.00 85.19 92 ASP A CA 1
ATOM 726 C C . ASP A 1 92 ? -9.804 2.129 25.433 1.00 85.19 92 ASP A C 1
ATOM 728 O O . ASP A 1 92 ? -8.871 1.793 24.689 1.00 85.19 92 ASP A O 1
ATOM 732 N N . PRO A 1 93 ? -9.764 1.904 26.764 1.00 88.06 93 PRO A N 1
ATOM 733 C CA . PRO A 1 93 ? -8.578 1.363 27.418 1.00 88.06 93 PRO A CA 1
ATOM 734 C C . PRO A 1 93 ? -8.217 -0.037 26.921 1.00 88.06 93 PRO A C 1
ATOM 736 O O . PRO A 1 93 ? -7.042 -0.327 26.722 1.00 88.06 93 PRO A O 1
ATOM 739 N N . LEU A 1 94 ? -9.217 -0.887 26.658 1.00 89.56 94 LEU A N 1
ATOM 740 C CA . LEU A 1 94 ? -8.978 -2.250 26.186 1.00 89.56 94 LEU A CA 1
ATOM 741 C C . LEU A 1 94 ? -8.359 -2.232 24.789 1.00 89.56 94 LEU A C 1
ATOM 743 O O . LEU A 1 94 ? -7.400 -2.954 24.521 1.00 89.56 94 LEU A O 1
ATOM 747 N N . ILE A 1 95 ? -8.897 -1.403 23.897 1.00 89.69 95 ILE A N 1
ATOM 748 C CA . ILE A 1 95 ? -8.403 -1.307 22.521 1.00 89.69 95 ILE A CA 1
ATOM 749 C C . ILE A 1 95 ? -7.002 -0.686 22.486 1.00 89.69 95 ILE A C 1
ATOM 751 O O . ILE A 1 95 ? -6.139 -1.175 21.755 1.00 89.69 95 ILE A O 1
ATOM 755 N N . SER A 1 96 ? -6.751 0.335 23.311 1.00 89.81 96 SER A N 1
ATOM 756 C CA . SER A 1 96 ? -5.419 0.931 23.462 1.00 89.81 96 SER A CA 1
ATOM 757 C C . SER A 1 96 ? -4.396 -0.099 23.949 1.00 89.81 96 SER A C 1
ATOM 759 O O . SER A 1 96 ? -3.338 -0.234 23.333 1.00 89.81 96 SER A O 1
ATOM 761 N N . ASP A 1 97 ? -4.721 -0.863 24.996 1.00 90.38 97 ASP A N 1
ATOM 762 C CA . ASP A 1 97 ? -3.838 -1.902 25.541 1.00 90.38 97 ASP A CA 1
ATOM 763 C C . ASP A 1 97 ? -3.549 -3.002 24.505 1.00 90.38 97 ASP A C 1
ATOM 765 O O . ASP A 1 97 ? -2.420 -3.485 24.393 1.00 90.38 97 ASP A O 1
ATOM 769 N N . LEU A 1 98 ? -4.547 -3.387 23.701 1.00 92.31 98 LEU A N 1
ATOM 770 C CA . LEU A 1 98 ? -4.371 -4.366 22.625 1.00 92.31 98 LEU A CA 1
ATOM 771 C C . LEU A 1 98 ? -3.435 -3.853 21.526 1.00 92.31 98 LEU A C 1
ATOM 773 O O . LEU A 1 98 ? -2.562 -4.593 21.073 1.00 92.31 98 LEU A O 1
ATOM 777 N N . LEU A 1 99 ? -3.591 -2.602 21.096 1.00 92.62 99 LEU A N 1
ATOM 778 C CA . LEU A 1 99 ? -2.738 -2.010 20.063 1.00 92.62 99 LEU A CA 1
ATOM 779 C C . LEU A 1 99 ? -1.299 -1.832 20.540 1.00 92.62 99 LEU A C 1
ATOM 781 O O . LEU A 1 99 ? -0.367 -2.135 19.792 1.00 92.62 99 LEU A O 1
ATOM 785 N N . GLU A 1 100 ? -1.112 -1.414 21.790 1.00 91.62 100 GLU A N 1
ATOM 786 C CA . GLU A 1 100 ? 0.200 -1.366 22.433 1.00 91.62 100 GLU A CA 1
ATOM 787 C C . GLU A 1 100 ? 0.830 -2.765 22.492 1.00 91.62 100 GLU A C 1
ATOM 789 O O . GLU A 1 100 ? 1.979 -2.941 22.090 1.00 91.62 100 GLU A O 1
ATOM 794 N N . ALA A 1 101 ? 0.068 -3.792 22.881 1.00 92.50 101 ALA A N 1
ATOM 795 C CA . ALA A 1 101 ? 0.559 -5.168 22.916 1.00 92.50 101 ALA A CA 1
ATOM 796 C C . ALA A 1 101 ? 0.954 -5.707 21.527 1.00 92.50 101 ALA A C 1
ATOM 798 O O . ALA A 1 101 ? 1.910 -6.475 21.414 1.00 92.50 101 ALA A O 1
ATOM 799 N N . VAL A 1 102 ? 0.246 -5.317 20.463 1.00 94.69 102 VAL A N 1
ATOM 800 C CA . VAL A 1 102 ? 0.519 -5.788 19.093 1.00 94.69 102 VAL A CA 1
ATOM 801 C C . VAL A 1 102 ? 1.695 -5.051 18.446 1.00 94.69 102 VAL A C 1
ATOM 803 O O . VAL A 1 102 ? 2.513 -5.689 17.778 1.00 94.69 102 VAL A O 1
ATOM 806 N N . TYR A 1 103 ? 1.788 -3.731 18.622 1.00 95.19 103 TYR A N 1
ATOM 807 C CA . TYR A 1 103 ? 2.737 -2.886 17.881 1.00 95.19 103 TYR A CA 1
ATOM 808 C C . TYR A 1 103 ? 3.898 -2.343 18.712 1.00 95.19 103 TYR A C 1
ATOM 810 O O . TYR A 1 103 ? 4.964 -2.084 18.156 1.00 95.19 103 TYR A O 1
ATOM 818 N N . ALA A 1 104 ? 3.720 -2.182 20.020 1.00 93.19 104 ALA A N 1
ATOM 819 C CA . ALA A 1 104 ? 4.688 -1.554 20.917 1.00 93.19 104 ALA A CA 1
ATOM 820 C C . ALA A 1 104 ? 5.226 -2.511 21.997 1.00 93.19 104 ALA A C 1
ATOM 822 O O . ALA A 1 104 ? 5.847 -2.073 22.963 1.00 93.19 104 ALA A O 1
ATOM 823 N N . SER A 1 105 ? 5.036 -3.828 21.840 1.00 86.88 105 SER A N 1
ATOM 824 C CA . SER A 1 105 ? 5.566 -4.821 22.782 1.00 86.88 105 SER A CA 1
ATOM 825 C C . SER A 1 105 ? 7.085 -4.682 22.945 1.00 86.88 105 SER A C 1
ATOM 827 O O . SER A 1 105 ? 7.847 -4.979 22.024 1.00 86.88 105 SER A O 1
ATOM 829 N N . GLY A 1 106 ? 7.521 -4.312 24.151 1.00 82.19 106 GLY A N 1
ATOM 830 C CA . GLY A 1 106 ? 8.934 -4.135 24.499 1.00 82.19 106 GLY A CA 1
ATOM 831 C C . GLY A 1 106 ? 9.467 -2.710 24.332 1.00 82.19 106 GLY A C 1
ATOM 832 O O . GLY A 1 106 ? 10.673 -2.521 24.457 1.00 82.19 106 GLY A O 1
ATOM 833 N N . ILE A 1 107 ? 8.599 -1.737 24.048 1.00 85.81 107 ILE A N 1
ATOM 834 C CA . ILE A 1 107 ? 8.899 -0.304 24.136 1.00 85.81 107 ILE A CA 1
ATOM 835 C C . ILE A 1 107 ? 8.549 0.159 25.557 1.00 85.81 107 ILE A C 1
ATOM 837 O O . ILE A 1 107 ? 7.434 -0.094 26.022 1.00 85.81 107 ILE A O 1
ATOM 841 N N . ASP A 1 108 ? 9.474 0.819 26.258 1.00 81.44 108 ASP A N 1
ATOM 842 C CA . A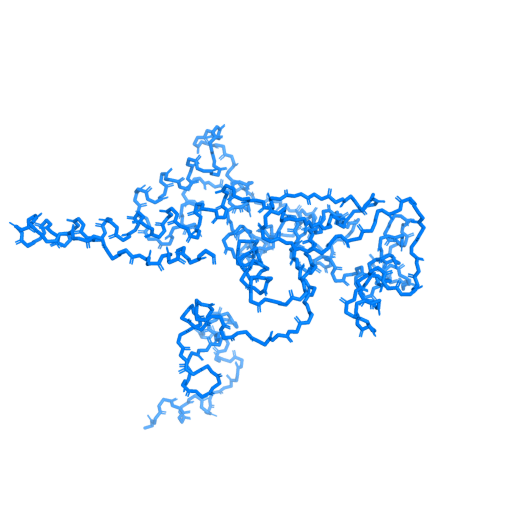SP A 1 108 ? 9.166 1.390 27.574 1.00 81.44 108 ASP A CA 1
ATOM 843 C C . ASP A 1 108 ? 8.219 2.598 27.430 1.00 81.44 108 ASP A C 1
ATOM 845 O O . ASP A 1 108 ? 8.155 3.253 26.392 1.00 81.44 108 ASP A O 1
ATOM 849 N N . GLN A 1 109 ? 7.444 2.935 28.466 1.00 70.06 109 GLN A N 1
ATOM 850 C CA . GLN A 1 109 ? 6.447 4.020 28.366 1.00 70.06 109 GLN A CA 1
ATOM 851 C C . GLN A 1 109 ? 7.050 5.400 28.056 1.00 70.06 109 GLN A C 1
ATOM 853 O O . GLN A 1 109 ? 6.376 6.234 27.454 1.00 70.06 109 GLN A O 1
ATOM 858 N N . GLU A 1 110 ? 8.301 5.638 28.457 1.00 78.88 110 GLU A N 1
ATOM 859 C CA . GLU A 1 110 ? 9.033 6.887 28.201 1.00 78.88 110 GLU A CA 1
ATOM 860 C C . GLU A 1 110 ? 9.757 6.892 26.841 1.00 78.88 110 GLU A C 1
ATOM 862 O O . GLU A 1 110 ? 10.275 7.930 26.421 1.00 78.88 110 GLU A O 1
ATOM 867 N N . ASP A 1 111 ? 9.785 5.753 26.144 1.00 88.44 111 ASP A N 1
ATOM 868 C CA . ASP A 1 111 ? 10.471 5.607 24.866 1.00 88.44 111 ASP A CA 1
ATOM 869 C C . ASP A 1 111 ? 9.649 6.164 23.695 1.00 88.44 111 ASP A C 1
ATOM 871 O O . ASP A 1 111 ? 8.500 6.589 23.807 1.00 88.44 111 ASP A O 1
ATOM 875 N N . ASN A 1 112 ? 10.280 6.184 22.523 1.00 93.69 112 ASN A N 1
ATOM 876 C CA . ASN A 1 112 ? 9.693 6.703 21.299 1.00 93.69 112 ASN A CA 1
ATOM 877 C C . ASN A 1 112 ? 8.821 5.649 20.586 1.00 93.69 112 ASN A C 1
ATOM 879 O O . ASN A 1 112 ? 9.341 4.693 20.006 1.00 93.69 112 ASN A O 1
ATOM 883 N N . TYR A 1 113 ? 7.510 5.886 20.524 1.00 96.06 113 TYR A N 1
ATOM 884 C CA . TYR A 1 113 ? 6.515 5.002 19.893 1.00 96.06 113 TYR A CA 1
ATOM 885 C C . TYR A 1 113 ? 6.438 5.152 18.364 1.00 96.06 113 TYR A C 1
ATOM 887 O O . TYR A 1 113 ? 5.601 4.521 17.720 1.00 96.06 113 TYR A O 1
ATOM 895 N N . VAL A 1 114 ? 7.296 5.970 17.743 1.00 95.69 114 VAL A N 1
ATOM 896 C CA . VAL A 1 114 ? 7.147 6.368 16.330 1.00 95.69 114 VAL A CA 1
ATOM 897 C C . VAL A 1 114 ? 7.116 5.186 15.360 1.00 95.69 114 VAL A C 1
ATOM 899 O O . VAL A 1 114 ? 6.320 5.178 14.427 1.00 95.69 114 VAL A O 1
ATOM 902 N N . GLY A 1 115 ? 7.931 4.153 15.597 1.00 95.06 115 GLY A N 1
ATOM 903 C CA . GLY A 1 115 ? 7.927 2.950 14.762 1.00 95.06 115 GLY A CA 1
ATOM 904 C C . GLY A 1 115 ? 6.635 2.146 14.894 1.00 95.06 115 GLY A C 1
ATOM 905 O O . GLY A 1 115 ? 6.093 1.710 13.885 1.00 95.06 115 GLY A O 1
ATOM 906 N N . ALA A 1 116 ? 6.124 1.999 16.120 1.00 96.06 116 ALA A N 1
ATOM 907 C CA . ALA A 1 116 ? 4.866 1.308 16.391 1.00 96.06 116 ALA A CA 1
ATOM 908 C C . ALA A 1 116 ? 3.679 2.040 15.751 1.00 96.06 116 ALA A C 1
ATOM 910 O O . ALA A 1 116 ? 2.827 1.404 15.131 1.00 96.06 116 ALA A O 1
ATOM 911 N N . LEU A 1 117 ? 3.656 3.375 15.848 1.00 95.88 117 LEU A N 1
ATOM 912 C CA . LEU A 1 117 ? 2.634 4.208 15.218 1.00 95.88 117 LEU A CA 1
ATOM 913 C C . LEU A 1 117 ? 2.627 4.035 13.695 1.00 95.88 117 LEU A C 1
ATOM 915 O O . LEU A 1 117 ? 1.580 3.782 13.110 1.00 95.88 117 LEU A O 1
ATOM 919 N N . GLU A 1 118 ? 3.784 4.168 13.047 1.00 96.88 118 GLU A N 1
ATOM 920 C CA . GLU A 1 118 ? 3.886 4.075 11.586 1.00 96.88 118 GLU A CA 1
ATOM 921 C C . GLU A 1 118 ? 3.536 2.669 11.072 1.00 96.88 118 GLU A C 1
ATOM 923 O O . GLU A 1 118 ? 2.871 2.533 10.043 1.00 96.88 118 GLU A O 1
ATOM 928 N N . ASP A 1 119 ? 3.918 1.614 11.793 1.00 97.12 119 ASP A N 1
ATOM 929 C CA . ASP A 1 119 ? 3.520 0.251 11.439 1.00 97.12 119 ASP A CA 1
ATOM 930 C C . ASP A 1 119 ? 2.003 0.048 11.588 1.00 97.12 119 ASP A C 1
ATOM 932 O O . ASP A 1 119 ? 1.379 -0.488 10.670 1.00 97.12 119 ASP A O 1
ATOM 936 N N . ALA A 1 120 ? 1.398 0.525 12.683 1.00 96.38 120 ALA A N 1
ATOM 937 C CA . ALA A 1 120 ? -0.045 0.438 12.912 1.00 96.38 120 ALA A CA 1
ATOM 938 C C . ALA A 1 120 ? -0.843 1.211 11.852 1.00 96.38 120 ALA A C 1
ATOM 940 O O . ALA A 1 120 ? -1.730 0.642 11.213 1.00 96.38 120 ALA A O 1
ATOM 941 N N . LEU A 1 121 ? -0.486 2.478 11.611 1.00 95.19 121 LEU A N 1
ATOM 942 C CA . LEU A 1 121 ? -1.137 3.336 10.618 1.00 95.19 121 LEU A CA 1
ATOM 943 C C . LEU A 1 121 ? -0.999 2.773 9.200 1.00 95.19 121 LEU A C 1
ATOM 945 O O . LEU A 1 121 ? -1.970 2.768 8.442 1.00 95.19 121 LEU A O 1
ATOM 949 N N . GLY A 1 122 ? 0.186 2.274 8.839 1.00 97.12 122 GLY A N 1
ATOM 950 C CA . GLY A 1 122 ? 0.416 1.665 7.531 1.00 97.12 122 GLY A CA 1
ATOM 951 C C . GLY A 1 122 ? -0.353 0.354 7.340 1.00 97.12 122 GLY A C 1
ATOM 952 O O . GLY A 1 122 ? -0.837 0.076 6.239 1.00 97.12 122 GLY A O 1
ATOM 953 N N . ASP A 1 123 ? -0.473 -0.451 8.398 1.00 97.56 123 ASP A N 1
ATOM 954 C CA . ASP A 1 123 ? -1.198 -1.719 8.358 1.00 97.56 123 ASP A CA 1
ATOM 955 C C . ASP A 1 123 ? -2.706 -1.506 8.188 1.00 97.56 123 ASP A C 1
ATOM 957 O O . ASP A 1 123 ? -3.289 -2.079 7.261 1.00 97.56 123 ASP A O 1
ATOM 961 N N . VAL A 1 124 ? -3.311 -0.648 9.018 1.00 93.25 124 VAL A N 1
ATOM 962 C CA . VAL A 1 124 ? -4.760 -0.392 8.989 1.00 93.25 124 VAL A CA 1
ATOM 963 C C . VAL A 1 124 ? -5.195 0.381 7.742 1.00 93.25 124 VAL A C 1
ATOM 965 O O . VAL A 1 124 ? -6.216 0.047 7.150 1.00 93.25 124 VAL A O 1
ATOM 968 N N . SER A 1 125 ? -4.405 1.364 7.295 1.00 93.44 125 SER A N 1
ATOM 969 C CA . SER A 1 125 ? -4.834 2.277 6.223 1.00 93.44 125 SER A CA 1
ATOM 970 C C . SER A 1 125 ? -4.571 1.739 4.816 1.00 93.44 125 SER A C 1
ATOM 972 O O . SER A 1 125 ? -5.265 2.125 3.880 1.00 93.44 125 SER A O 1
ATOM 974 N N . PHE A 1 126 ? -3.575 0.858 4.640 1.00 96.44 126 PHE A N 1
ATOM 975 C CA . PHE A 1 126 ? -3.133 0.432 3.304 1.00 96.44 126 PHE A CA 1
ATOM 976 C C . PHE A 1 126 ? -2.919 -1.077 3.190 1.00 96.44 126 PHE A C 1
ATOM 978 O O . PHE A 1 126 ? -3.530 -1.745 2.349 1.00 96.44 126 PHE A O 1
ATOM 985 N N . LYS A 1 127 ? -2.037 -1.646 4.019 1.00 98.19 127 LYS A N 1
ATOM 986 C CA . LYS A 1 127 ? -1.499 -3.001 3.799 1.00 98.19 127 LYS A CA 1
ATOM 987 C C . LYS A 1 127 ? -2.555 -4.086 3.975 1.00 98.19 127 LYS A C 1
ATOM 989 O O . LYS A 1 127 ? -2.623 -5.003 3.152 1.00 98.19 127 LYS A O 1
ATOM 994 N N . CYS A 1 128 ? -3.392 -3.988 5.003 1.00 97.19 128 CYS A N 1
ATOM 995 C CA . CYS A 1 128 ? -4.371 -5.031 5.287 1.00 97.19 128 CYS A CA 1
ATOM 996 C C . CYS A 1 128 ? -5.580 -4.994 4.353 1.00 97.19 128 CYS A C 1
ATOM 998 O O . CYS A 1 128 ? -5.969 -6.056 3.868 1.00 97.19 128 CYS A O 1
ATOM 1000 N N . GLY A 1 129 ? -6.081 -3.810 3.987 1.00 94.12 129 GLY A N 1
ATOM 1001 C CA . GLY A 1 129 ? -7.102 -3.677 2.939 1.00 94.12 129 GLY A CA 1
ATOM 1002 C C . GLY A 1 129 ? -6.620 -4.208 1.583 1.00 94.12 129 GLY A C 1
ATOM 1003 O O . GLY A 1 129 ? -7.322 -4.971 0.921 1.00 94.12 129 GLY A O 1
ATOM 1004 N N . THR A 1 130 ? -5.368 -3.916 1.214 1.00 96.75 130 THR A N 1
ATOM 1005 C CA . THR A 1 130 ? -4.737 -4.440 -0.011 1.00 96.75 130 THR A CA 1
ATOM 1006 C C . THR A 1 130 ? -4.641 -5.972 0.003 1.00 96.75 130 THR A C 1
ATOM 1008 O O . THR A 1 130 ? -4.973 -6.631 -0.982 1.00 96.75 130 THR A O 1
ATOM 1011 N N . SER A 1 131 ? -4.228 -6.560 1.132 1.00 95.94 131 SER A N 1
ATOM 1012 C CA . SER A 1 131 ? -4.170 -8.020 1.313 1.00 95.94 131 SER A CA 1
ATOM 1013 C C . SER A 1 131 ? -5.559 -8.669 1.246 1.00 95.94 131 SER A C 1
ATOM 1015 O O . SER A 1 131 ? -5.715 -9.729 0.636 1.00 95.94 131 SER A O 1
ATOM 1017 N N . LEU A 1 132 ? -6.578 -8.030 1.830 1.00 94.00 132 LEU A N 1
ATOM 1018 C CA . LEU A 1 132 ? -7.966 -8.492 1.776 1.00 94.00 132 LEU A CA 1
ATOM 1019 C C . LEU A 1 132 ? -8.494 -8.497 0.338 1.00 94.00 132 LEU A C 1
ATOM 1021 O O . LEU A 1 132 ? -8.982 -9.525 -0.131 1.00 94.00 132 LEU A O 1
ATOM 1025 N N . LEU A 1 133 ? -8.312 -7.393 -0.392 1.00 93.19 133 LEU A N 1
ATOM 1026 C CA . LEU A 1 133 ? -8.721 -7.290 -1.792 1.00 93.19 133 LEU A CA 1
ATOM 1027 C C . LEU A 1 133 ? -8.032 -8.347 -2.665 1.00 93.19 133 LEU A C 1
ATOM 1029 O O . LEU A 1 133 ? -8.696 -8.998 -3.470 1.00 93.19 133 LEU A O 1
ATOM 1033 N N . ALA A 1 134 ? -6.724 -8.567 -2.480 1.00 95.56 134 ALA A N 1
ATOM 1034 C CA . ALA A 1 134 ? -5.985 -9.593 -3.217 1.00 95.56 134 ALA A CA 1
ATOM 1035 C C . ALA A 1 134 ? -6.589 -10.995 -3.016 1.00 95.56 134 ALA A C 1
ATOM 1037 O O . ALA A 1 134 ? -6.773 -11.735 -3.985 1.00 95.56 134 ALA A O 1
ATOM 1038 N N . ARG A 1 135 ? -6.929 -11.357 -1.771 1.00 94.56 135 ARG A N 1
ATOM 1039 C CA . ARG A 1 135 ? -7.559 -12.650 -1.447 1.00 94.56 135 ARG A CA 1
ATOM 1040 C C . ARG A 1 135 ? -8.945 -12.778 -2.042 1.00 94.56 135 ARG A C 1
ATOM 1042 O O . ARG A 1 135 ? -9.229 -13.808 -2.652 1.00 94.56 135 ARG A O 1
ATOM 1049 N N . ASN A 1 136 ? -9.788 -11.767 -1.862 1.00 92.44 136 ASN A N 1
ATOM 1050 C CA . ASN A 1 136 ? -11.177 -11.830 -2.295 1.00 92.44 136 ASN A CA 1
ATOM 1051 C C . ASN A 1 136 ? -11.258 -11.897 -3.821 1.00 92.44 136 ASN A C 1
ATOM 1053 O O . ASN A 1 136 ? -11.904 -12.794 -4.355 1.00 92.44 136 ASN A O 1
ATOM 1057 N N . ALA A 1 137 ? -10.496 -11.054 -4.524 1.00 93.12 137 ALA A N 1
ATOM 1058 C CA . ALA A 1 137 ? -10.429 -11.087 -5.981 1.00 93.12 137 ALA A CA 1
ATOM 1059 C C . ALA A 1 137 ? -9.884 -12.427 -6.505 1.00 93.12 137 ALA A C 1
ATOM 1061 O O . ALA A 1 137 ? -10.463 -13.014 -7.418 1.00 93.12 137 ALA A O 1
ATOM 1062 N N . ALA A 1 138 ? -8.807 -12.956 -5.910 1.00 94.75 138 ALA A N 1
ATOM 1063 C CA . ALA A 1 138 ? -8.257 -14.249 -6.319 1.00 94.75 138 ALA A CA 1
ATOM 1064 C C . ALA A 1 138 ? -9.236 -15.409 -6.060 1.00 94.75 138 ALA A C 1
ATOM 1066 O O . ALA A 1 138 ? -9.331 -16.325 -6.875 1.00 94.75 138 ALA A O 1
ATOM 1067 N N . THR A 1 139 ? -9.988 -15.361 -4.956 1.00 92.81 139 THR A N 1
ATOM 1068 C CA . THR A 1 139 ? -11.024 -16.354 -4.615 1.00 92.81 139 THR A CA 1
ATOM 1069 C C . THR A 1 139 ? -12.214 -16.275 -5.572 1.00 92.81 139 THR A C 1
ATOM 1071 O O . THR A 1 139 ? -12.751 -17.307 -5.968 1.00 92.81 139 THR A O 1
ATOM 1074 N N . ALA A 1 140 ? -12.575 -15.067 -6.012 1.00 91.38 140 ALA A N 1
ATOM 1075 C CA . ALA A 1 140 ? -13.612 -14.820 -7.013 1.00 91.38 140 ALA A CA 1
ATOM 1076 C C . ALA A 1 140 ? -13.196 -15.203 -8.452 1.00 91.38 140 ALA A C 1
ATOM 1078 O O . ALA A 1 140 ? -14.010 -15.130 -9.371 1.00 91.38 140 ALA A O 1
ATOM 1079 N N . GLY A 1 141 ? -11.948 -15.640 -8.662 1.00 92.44 141 GLY A N 1
ATOM 1080 C CA . GLY A 1 141 ? -11.450 -16.162 -9.939 1.00 92.44 141 GLY A CA 1
ATOM 1081 C C . GLY A 1 141 ? -10.554 -15.209 -10.734 1.00 92.44 141 GLY A C 1
ATOM 1082 O O . GLY A 1 141 ? -9.971 -15.640 -11.734 1.00 92.44 141 GLY A O 1
ATOM 1083 N N . SER A 1 142 ? -10.370 -13.967 -10.279 1.00 95.00 142 SER A N 1
ATOM 1084 C CA . SER A 1 142 ? -9.478 -13.001 -10.928 1.00 95.00 142 SER A CA 1
ATOM 1085 C C . SER A 1 142 ? -8.023 -13.480 -10.927 1.00 95.00 142 SER A C 1
ATOM 1087 O O . SER A 1 142 ? -7.553 -14.170 -10.010 1.00 95.00 142 SER A O 1
ATOM 1089 N N . THR A 1 143 ? -7.260 -13.099 -11.952 1.00 97.50 143 THR A N 1
ATOM 1090 C CA . THR A 1 143 ? -5.797 -13.234 -11.922 1.00 97.50 143 THR A CA 1
ATOM 1091 C C . THR A 1 143 ? -5.217 -12.093 -11.114 1.00 97.50 143 THR A C 1
ATOM 1093 O O . THR A 1 143 ? -5.402 -10.936 -11.465 1.00 97.50 143 THR A O 1
ATOM 1096 N N . VAL A 1 144 ? -4.500 -12.410 -10.040 1.00 98.38 144 VAL A N 1
ATOM 1097 C CA . VAL A 1 144 ? -3.955 -11.398 -9.134 1.00 98.38 144 VAL A CA 1
ATOM 1098 C C . VAL A 1 144 ? -2.438 -11.514 -9.068 1.00 98.38 144 VAL A C 1
ATOM 1100 O O . VAL A 1 144 ? -1.903 -12.613 -8.931 1.00 98.38 144 VAL A O 1
ATOM 1103 N N . TYR A 1 145 ? -1.746 -10.381 -9.124 1.00 98.81 145 TYR A N 1
ATOM 1104 C CA . TYR A 1 145 ? -0.319 -10.253 -8.847 1.00 98.81 145 TYR A CA 1
ATOM 1105 C C . TYR A 1 145 ? -0.122 -9.199 -7.762 1.00 98.81 145 TYR A C 1
ATOM 1107 O O . TYR A 1 145 ? -0.488 -8.038 -7.939 1.00 98.81 145 TYR A O 1
ATOM 1115 N N . MET A 1 146 ? 0.455 -9.609 -6.633 1.00 98.75 146 MET A N 1
ATOM 1116 C CA . MET A 1 146 ? 0.705 -8.712 -5.507 1.00 98.75 146 MET A CA 1
ATOM 1117 C C . MET A 1 146 ? 2.180 -8.309 -5.446 1.00 98.75 146 MET A C 1
ATOM 1119 O O . MET A 1 146 ? 3.050 -9.173 -5.609 1.00 98.75 146 MET A O 1
ATOM 1123 N N . TYR A 1 147 ? 2.471 -7.034 -5.183 1.00 98.75 147 TYR A N 1
ATOM 1124 C CA . TYR A 1 147 ? 3.817 -6.562 -4.850 1.00 98.75 147 TYR A CA 1
ATOM 1125 C C . TYR A 1 147 ? 3.919 -5.959 -3.451 1.00 98.75 147 TYR A C 1
ATOM 1127 O O . TYR A 1 147 ? 2.933 -5.577 -2.824 1.00 98.75 147 TYR A O 1
ATOM 1135 N N . HIS A 1 148 ? 5.161 -5.840 -2.995 1.00 98.69 148 HIS A N 1
ATOM 1136 C CA . HIS A 1 148 ? 5.547 -5.050 -1.846 1.00 98.69 148 HIS A CA 1
ATOM 1137 C C . HIS A 1 148 ? 6.822 -4.263 -2.172 1.00 98.69 148 HIS A C 1
ATOM 1139 O O . HIS A 1 148 ? 7.886 -4.855 -2.368 1.00 98.69 148 HIS A O 1
ATOM 1145 N N . MET A 1 149 ? 6.731 -2.939 -2.241 1.00 98.44 149 MET A N 1
ATOM 1146 C CA . MET A 1 149 ? 7.864 -2.069 -2.547 1.00 98.44 149 MET A CA 1
ATOM 1147 C C . MET A 1 149 ? 8.728 -1.863 -1.302 1.00 98.44 149 MET A C 1
ATOM 1149 O O . MET A 1 149 ? 8.350 -1.138 -0.384 1.00 98.44 149 MET A O 1
ATOM 1153 N N . THR A 1 150 ? 9.889 -2.520 -1.261 1.00 98.00 150 THR A N 1
ATOM 1154 C CA . THR A 1 150 ? 10.855 -2.424 -0.152 1.00 98.00 150 THR A CA 1
ATOM 1155 C C . THR A 1 150 ? 12.060 -1.548 -0.470 1.00 98.00 150 THR A C 1
ATOM 1157 O O . THR A 1 150 ? 12.835 -1.251 0.443 1.00 98.00 150 THR A O 1
ATOM 1160 N N . HIS A 1 151 ? 12.247 -1.157 -1.732 1.00 97.19 151 HIS A N 1
ATOM 1161 C CA . HIS A 1 151 ? 13.325 -0.260 -2.129 1.00 97.19 151 HIS A CA 1
ATOM 1162 C C . HIS A 1 151 ? 13.094 1.150 -1.595 1.00 97.19 151 HIS A C 1
ATOM 1164 O O . HIS A 1 151 ? 12.138 1.821 -1.977 1.00 97.19 151 HIS A O 1
ATOM 1170 N N . GLU A 1 152 ? 13.995 1.589 -0.724 1.00 95.44 152 GLU A N 1
ATOM 1171 C CA . GLU A 1 152 ? 14.052 2.963 -0.246 1.00 95.44 152 GLU A CA 1
ATOM 1172 C C . GLU A 1 152 ? 14.753 3.827 -1.304 1.00 95.44 152 GLU A C 1
ATOM 1174 O O . GLU A 1 152 ? 15.916 3.559 -1.623 1.00 95.44 152 GLU A O 1
ATOM 1179 N N . PRO A 1 153 ? 14.067 4.830 -1.875 1.00 92.75 153 PRO A N 1
ATOM 1180 C CA . PRO A 1 153 ? 14.675 5.686 -2.877 1.00 92.75 153 PRO A CA 1
ATOM 1181 C C . PRO A 1 153 ? 15.788 6.527 -2.260 1.00 92.75 153 PRO A C 1
ATOM 1183 O O . PRO A 1 153 ? 15.672 7.019 -1.137 1.00 92.75 153 PRO A O 1
ATOM 1186 N N . ILE A 1 154 ? 16.843 6.784 -3.034 1.00 90.50 154 ILE A N 1
ATOM 1187 C CA . ILE A 1 154 ? 17.928 7.689 -2.611 1.00 90.50 154 ILE A CA 1
ATOM 1188 C C . ILE A 1 154 ? 17.437 9.104 -2.275 1.00 90.50 154 ILE A C 1
ATOM 1190 O O . ILE A 1 154 ? 18.111 9.849 -1.562 1.00 90.50 154 ILE A O 1
ATOM 1194 N N . ARG A 1 155 ? 16.293 9.501 -2.838 1.00 88.62 155 ARG A N 1
ATOM 1195 C CA . ARG A 1 155 ? 15.655 10.786 -2.598 1.00 88.62 155 ARG A CA 1
ATOM 1196 C C . ARG A 1 155 ? 14.145 10.620 -2.642 1.00 88.62 155 ARG A C 1
ATOM 1198 O O . ARG A 1 155 ? 13.609 10.137 -3.630 1.00 88.62 155 ARG A O 1
ATOM 1205 N N . SER A 1 156 ? 13.488 11.107 -1.598 1.00 91.38 156 SER A N 1
ATOM 1206 C CA . SER A 1 156 ? 12.033 11.179 -1.526 1.00 91.38 156 SER A CA 1
ATOM 1207 C C . SER A 1 156 ? 11.447 12.159 -2.550 1.00 91.38 156 SER A C 1
ATOM 1209 O O . SER A 1 156 ? 11.976 13.265 -2.731 1.00 91.38 156 SER A O 1
ATOM 1211 N N . LEU A 1 157 ? 10.302 11.802 -3.143 1.00 89.88 157 LEU A N 1
ATOM 1212 C CA . LEU A 1 157 ? 9.476 12.713 -3.955 1.00 89.88 157 LEU A CA 1
ATOM 1213 C C . LEU A 1 157 ? 8.968 13.931 -3.164 1.00 89.88 157 LEU A C 1
ATOM 1215 O O . LEU A 1 157 ? 8.740 14.995 -3.739 1.00 89.88 157 LEU A O 1
ATOM 1219 N N . TRP A 1 158 ? 8.834 13.787 -1.847 1.00 89.62 158 TRP A N 1
ATOM 1220 C CA . TRP A 1 158 ? 8.284 14.787 -0.928 1.00 89.62 158 TRP A CA 1
ATOM 1221 C C . TRP A 1 158 ? 9.357 15.691 -0.312 1.00 89.62 158 TRP A C 1
ATOM 1223 O O . TRP A 1 158 ? 9.039 16.591 0.462 1.00 89.62 158 TRP A O 1
ATOM 1233 N N . ASN A 1 159 ? 10.636 15.467 -0.646 1.00 89.00 159 ASN A N 1
ATOM 1234 C CA . ASN A 1 159 ? 11.782 16.157 -0.044 1.00 89.00 159 ASN A CA 1
ATOM 1235 C C . ASN A 1 159 ? 11.837 16.018 1.496 1.00 89.00 159 ASN A C 1
ATOM 1237 O O . ASN A 1 159 ? 12.329 16.907 2.189 1.00 89.00 159 ASN A O 1
ATOM 1241 N N . VAL A 1 160 ? 11.343 14.889 2.015 1.00 93.25 160 VAL A N 1
ATOM 1242 C CA . VAL A 1 160 ? 11.393 14.509 3.433 1.00 93.25 160 VAL A CA 1
ATOM 1243 C C . VAL A 1 160 ? 12.512 13.487 3.632 1.00 93.25 160 VAL A C 1
ATOM 1245 O O . VAL A 1 160 ? 12.634 12.528 2.869 1.00 93.25 160 VAL A O 1
ATOM 1248 N N . THR A 1 161 ? 13.352 13.677 4.647 1.00 93.38 161 THR A N 1
ATOM 1249 C CA . THR A 1 161 ? 14.604 12.909 4.821 1.00 93.38 161 THR A CA 1
ATOM 1250 C C . THR A 1 161 ? 14.418 11.529 5.448 1.00 93.38 161 THR A C 1
ATOM 1252 O O . THR A 1 161 ? 15.360 10.741 5.477 1.00 93.38 161 THR A O 1
ATOM 1255 N N . TRP A 1 162 ? 13.227 11.234 5.968 1.00 95.00 162 TRP A N 1
ATOM 1256 C CA . TRP A 1 162 ? 12.970 10.069 6.817 1.00 95.00 162 TRP A CA 1
ATOM 1257 C C . TRP A 1 162 ? 11.795 9.196 6.349 1.00 95.00 162 TRP A C 1
ATOM 1259 O O . TRP A 1 162 ? 11.423 8.264 7.058 1.00 95.00 162 TRP A O 1
ATOM 1269 N N . LEU A 1 163 ? 11.226 9.457 5.163 1.00 95.56 163 LEU A N 1
ATOM 1270 C CA . LEU A 1 163 ? 10.068 8.714 4.642 1.00 95.56 163 LEU A CA 1
ATOM 1271 C C . LEU A 1 163 ? 10.381 7.258 4.276 1.00 95.56 163 LEU A C 1
ATOM 1273 O O . LEU A 1 163 ? 9.544 6.386 4.501 1.00 95.56 163 LEU A O 1
ATOM 1277 N N . ARG A 1 164 ? 11.592 6.973 3.787 1.00 96.88 164 ARG A N 1
ATOM 1278 C CA . ARG A 1 164 ? 12.009 5.636 3.330 1.00 96.88 164 ARG A CA 1
ATOM 1279 C C . ARG A 1 164 ? 11.176 5.166 2.127 1.00 96.88 164 ARG A C 1
ATOM 1281 O O . ARG A 1 164 ? 10.866 5.977 1.260 1.00 96.88 164 ARG A O 1
ATOM 1288 N N . ALA A 1 165 ? 10.801 3.886 2.042 1.00 97.44 165 ALA A N 1
ATOM 1289 C CA . ALA A 1 165 ? 9.874 3.377 1.026 1.00 97.44 165 ALA A CA 1
ATOM 1290 C C . ALA A 1 165 ? 8.417 3.679 1.433 1.00 97.44 165 ALA A C 1
ATOM 1292 O O . ALA A 1 165 ? 7.649 2.771 1.762 1.00 97.44 165 ALA A O 1
ATOM 1293 N N . SER A 1 166 ? 8.081 4.968 1.491 1.00 97.75 166 SER A N 1
ATOM 1294 C CA . SER A 1 166 ? 6.788 5.473 1.963 1.00 97.75 166 SER A CA 1
ATOM 1295 C C . SER A 1 166 ? 5.722 5.516 0.879 1.00 97.75 166 SER A C 1
ATOM 1297 O O . SER A 1 166 ? 5.995 5.219 -0.281 1.00 97.75 166 SER A O 1
ATOM 1299 N N . HIS A 1 167 ? 4.514 5.929 1.248 1.00 97.69 167 HIS A N 1
ATOM 1300 C CA . HIS A 1 167 ? 3.406 6.140 0.328 1.00 97.69 167 HIS A CA 1
ATOM 1301 C C . HIS A 1 167 ? 3.818 7.022 -0.867 1.00 97.69 167 HIS A C 1
ATOM 1303 O O . HIS A 1 167 ? 4.484 8.048 -0.701 1.00 97.69 167 HIS A O 1
ATOM 1309 N N . PHE A 1 168 ? 3.432 6.600 -2.073 1.00 95.75 168 PHE A N 1
ATOM 1310 C CA . PHE A 1 168 ? 3.765 7.205 -3.373 1.00 95.75 168 PHE A CA 1
ATOM 1311 C C . PHE A 1 168 ? 5.229 7.137 -3.837 1.00 95.75 168 PHE A C 1
ATOM 1313 O O . PHE A 1 168 ? 5.507 7.461 -4.995 1.00 95.75 168 PHE A O 1
ATOM 1320 N N . GLU A 1 169 ? 6.182 6.727 -2.997 1.00 96.12 169 GLU A N 1
ATOM 1321 C CA . GLU A 1 169 ? 7.600 6.687 -3.385 1.00 96.12 169 GLU A CA 1
ATOM 1322 C C . GLU A 1 169 ? 7.883 5.700 -4.528 1.00 96.12 169 GLU A C 1
ATOM 1324 O O . GLU A 1 169 ? 8.861 5.860 -5.257 1.00 96.12 169 GLU A O 1
ATOM 1329 N N . GLU A 1 170 ? 7.031 4.699 -4.751 1.00 96.88 170 GLU A N 1
ATOM 1330 C CA . GLU A 1 170 ? 7.157 3.748 -5.854 1.00 96.88 170 GLU A CA 1
ATOM 1331 C C . GLU A 1 170 ? 6.877 4.376 -7.227 1.00 96.88 170 GLU A C 1
ATOM 1333 O O . GLU A 1 170 ? 7.408 3.917 -8.247 1.00 96.88 170 GLU A O 1
ATOM 1338 N N . LEU A 1 171 ? 6.089 5.456 -7.268 1.00 95.88 171 LEU A N 1
ATOM 1339 C CA . LEU A 1 171 ? 5.674 6.108 -8.512 1.00 95.88 171 LEU A CA 1
ATOM 1340 C C . LEU A 1 171 ? 6.866 6.613 -9.325 1.00 95.88 171 LEU A C 1
ATOM 1342 O O . LEU A 1 171 ? 6.835 6.569 -10.556 1.00 95.88 171 LEU A O 1
ATOM 1346 N N . GLN A 1 172 ? 7.950 7.030 -8.668 1.00 92.31 172 GLN A N 1
ATOM 1347 C CA . GLN A 1 172 ? 9.153 7.476 -9.372 1.00 92.31 172 GLN A CA 1
ATOM 1348 C C . GLN A 1 172 ? 9.775 6.360 -10.223 1.00 92.31 172 GLN A C 1
ATOM 1350 O O . GLN A 1 172 ? 10.325 6.626 -11.290 1.00 92.31 172 GLN A O 1
ATOM 1355 N N . PHE A 1 173 ? 9.627 5.101 -9.811 1.00 95.31 173 PHE A N 1
ATOM 1356 C CA . PHE A 1 173 ? 10.123 3.946 -10.552 1.00 95.31 173 PHE A CA 1
ATOM 1357 C C . PHE A 1 173 ? 9.129 3.484 -11.610 1.00 95.31 173 PHE A C 1
ATOM 1359 O O . PHE A 1 173 ? 9.544 3.169 -12.724 1.00 95.31 173 PHE A O 1
ATOM 1366 N N . VAL A 1 174 ? 7.830 3.510 -11.297 1.00 96.81 174 VAL A N 1
ATOM 1367 C CA . VAL A 1 174 ? 6.750 3.173 -12.241 1.00 96.81 174 VAL A CA 1
ATOM 1368 C C . VAL A 1 174 ? 6.732 4.129 -13.436 1.00 96.81 174 VAL A C 1
ATOM 1370 O O . VAL A 1 174 ? 6.557 3.687 -14.570 1.00 96.81 174 VAL A O 1
ATOM 1373 N N . PHE A 1 175 ? 6.960 5.424 -13.210 1.00 94.88 175 PHE A N 1
ATOM 1374 C CA . PHE A 1 175 ? 6.976 6.444 -14.267 1.00 94.88 175 PHE A CA 1
ATOM 1375 C C . PHE A 1 175 ? 8.373 6.756 -14.812 1.00 94.88 175 PHE A C 1
ATOM 1377 O O . PHE A 1 175 ? 8.513 7.570 -15.725 1.00 94.88 175 PHE A O 1
ATOM 1384 N N . GLY A 1 176 ? 9.411 6.094 -14.299 1.00 92.38 176 GLY A N 1
ATOM 1385 C CA . GLY A 1 176 ? 10.755 6.200 -14.853 1.00 92.38 176 GLY A CA 1
ATOM 1386 C C . GLY A 1 176 ? 11.444 7.537 -14.603 1.00 92.38 176 GLY A C 1
ATOM 1387 O O . GLY A 1 176 ? 12.259 7.955 -15.426 1.00 92.38 176 GLY A O 1
ATOM 1388 N N . LEU A 1 177 ? 11.171 8.187 -13.468 1.00 90.38 177 LEU A N 1
ATOM 1389 C CA . LEU A 1 177 ? 11.877 9.396 -13.041 1.00 90.38 177 LEU A CA 1
ATOM 1390 C C . LEU A 1 177 ? 13.413 9.264 -13.147 1.00 90.38 177 LEU A C 1
ATOM 1392 O O . LEU A 1 177 ? 14.026 10.197 -13.666 1.00 90.38 177 LEU A O 1
ATOM 1396 N N . PRO A 1 178 ? 14.041 8.116 -12.795 1.00 89.50 178 PRO A N 1
ATOM 1397 C CA . PRO A 1 178 ? 15.493 7.941 -12.910 1.00 89.50 178 PRO A CA 1
ATOM 1398 C C . PRO A 1 178 ? 16.065 8.027 -14.331 1.00 89.50 178 PRO A C 1
ATOM 1400 O O . PRO A 1 178 ? 17.275 8.170 -14.485 1.00 89.50 178 PRO A O 1
ATOM 1403 N N . PHE A 1 179 ? 15.243 7.922 -15.381 1.00 88.38 179 PHE A N 1
ATOM 1404 C CA . PHE A 1 179 ? 15.705 8.071 -16.769 1.00 88.38 179 PHE A CA 1
ATOM 1405 C C . PHE A 1 179 ? 15.776 9.527 -17.218 1.00 88.38 179 PHE A C 1
ATOM 1407 O O . PHE A 1 179 ? 16.452 9.839 -18.202 1.00 88.38 179 PHE A O 1
ATOM 1414 N N . PHE A 1 180 ? 15.081 10.420 -16.519 1.00 82.06 180 PHE A N 1
ATOM 1415 C CA . PHE A 1 180 ? 15.119 11.842 -16.797 1.00 82.06 180 PHE A CA 1
ATOM 1416 C C . PHE A 1 180 ? 16.230 12.463 -15.953 1.00 82.06 180 PHE A C 1
ATOM 1418 O O . PHE A 1 180 ? 16.310 12.240 -14.748 1.00 82.06 180 PHE A O 1
ATOM 1425 N N . GLY A 1 181 ? 17.097 13.261 -16.580 1.00 63.69 181 GLY A N 1
ATOM 1426 C CA . GLY A 1 181 ? 18.070 14.092 -15.869 1.00 63.69 181 GLY A CA 1
ATOM 1427 C C . GLY A 1 181 ? 17.355 15.219 -15.128 1.00 63.69 181 GLY A C 1
ATOM 1428 O O . GLY A 1 181 ? 17.426 16.375 -15.540 1.00 63.69 181 GLY A O 1
ATOM 1429 N N . HIS A 1 182 ? 16.590 14.877 -14.093 1.00 67.12 182 HIS A N 1
ATOM 1430 C CA . HIS A 1 182 ? 15.858 15.836 -13.290 1.00 67.12 182 HIS A CA 1
ATOM 1431 C C . HIS A 1 182 ? 16.854 16.587 -12.394 1.00 67.12 182 HIS A C 1
ATOM 1433 O O . HIS A 1 182 ? 17.720 15.947 -11.800 1.00 67.12 182 HIS A O 1
ATOM 1439 N N . PRO A 1 183 ? 16.741 17.917 -12.217 1.00 64.88 183 PRO A N 1
ATOM 1440 C CA . PRO A 1 183 ? 17.662 18.681 -11.365 1.00 64.88 183 PRO A CA 1
ATOM 1441 C C . PRO A 1 183 ? 17.743 18.152 -9.929 1.00 64.88 183 PRO A C 1
ATOM 1443 O O . PRO A 1 183 ? 18.745 18.329 -9.242 1.00 64.88 183 PRO A O 1
ATOM 1446 N N . PHE A 1 184 ? 16.676 17.490 -9.480 1.00 59.56 184 PHE A N 1
ATOM 1447 C CA . PHE A 1 184 ? 16.588 16.903 -8.152 1.00 59.56 184 PHE A CA 1
ATOM 1448 C C . PHE A 1 184 ? 16.993 15.428 -8.096 1.00 59.56 184 PHE A C 1
ATOM 1450 O O . PHE A 1 184 ? 16.974 14.853 -7.013 1.00 59.56 184 PHE A O 1
ATOM 1457 N N . TYR A 1 185 ? 17.386 14.816 -9.209 1.00 66.31 185 TYR A N 1
ATOM 1458 C CA . TYR A 1 185 ? 17.609 13.382 -9.280 1.00 66.31 185 TYR A CA 1
ATOM 1459 C C . TYR A 1 185 ? 18.906 13.053 -10.018 1.00 66.31 185 TYR A C 1
ATOM 1461 O O . TYR A 1 185 ? 19.030 13.260 -11.224 1.00 66.31 185 TYR A O 1
ATOM 1469 N N . VAL A 1 186 ? 19.891 12.531 -9.286 1.00 67.12 186 VAL A N 1
ATOM 1470 C CA . VAL A 1 186 ? 21.112 11.996 -9.893 1.00 67.12 186 VAL A CA 1
ATOM 1471 C C . VAL A 1 186 ? 20.859 10.518 -10.182 1.00 67.12 186 VAL A C 1
ATOM 1473 O O . VAL A 1 186 ? 20.626 9.769 -9.235 1.00 67.12 186 VAL A O 1
ATOM 1476 N N . PRO A 1 187 ? 20.886 10.072 -11.451 1.00 68.75 187 PRO A N 1
ATOM 1477 C CA . PRO A 1 187 ? 20.640 8.676 -11.778 1.00 68.75 187 PRO A CA 1
ATOM 1478 C C . PRO A 1 187 ? 21.743 7.794 -11.188 1.00 68.75 187 PRO A C 1
ATOM 1480 O O . PRO A 1 187 ? 22.876 7.767 -11.670 1.00 68.75 187 PRO A O 1
ATOM 1483 N N . VAL A 1 188 ? 21.399 7.070 -10.125 1.00 84.56 188 VAL A N 1
ATOM 1484 C CA . VAL A 1 188 ? 22.231 6.022 -9.531 1.00 84.56 188 VAL A CA 1
ATOM 1485 C C . VAL A 1 188 ? 21.878 4.694 -10.196 1.00 84.56 188 VAL A C 1
ATOM 1487 O O . VAL A 1 188 ? 20.723 4.447 -10.538 1.00 84.56 188 VAL A O 1
ATOM 1490 N N . TYR A 1 189 ? 22.878 3.832 -10.399 1.00 88.44 189 TYR A N 1
ATOM 1491 C CA . TYR A 1 189 ? 22.711 2.564 -11.119 1.00 88.44 189 TYR A CA 1
ATOM 1492 C C . TYR A 1 189 ? 21.533 1.726 -10.597 1.00 88.44 189 TYR A C 1
ATOM 1494 O O . TYR A 1 189 ? 20.729 1.247 -11.395 1.00 88.44 189 TYR A O 1
ATOM 1502 N N . ASP A 1 190 ? 21.405 1.587 -9.275 1.00 91.75 190 ASP A N 1
ATOM 1503 C CA . ASP A 1 190 ? 20.343 0.781 -8.668 1.00 91.75 190 ASP A CA 1
ATOM 1504 C C . ASP A 1 190 ? 18.948 1.371 -8.901 1.00 91.75 190 ASP A C 1
ATOM 1506 O O . ASP A 1 190 ? 18.025 0.623 -9.214 1.00 91.75 190 ASP A O 1
ATOM 1510 N N . GLU A 1 191 ? 18.805 2.696 -8.861 1.00 93.25 191 GLU A N 1
ATOM 1511 C CA . GLU A 1 191 ? 17.539 3.384 -9.136 1.00 93.25 191 GLU A CA 1
ATOM 1512 C C . GLU A 1 191 ? 17.093 3.222 -10.597 1.00 93.25 191 GLU A C 1
ATOM 1514 O O . GLU A 1 191 ? 15.929 2.947 -10.898 1.00 93.25 191 GLU A O 1
ATOM 1519 N N . VAL A 1 192 ? 18.040 3.345 -11.531 1.00 93.06 192 VAL A N 1
ATOM 1520 C CA . VAL A 1 192 ? 17.788 3.123 -12.961 1.00 93.06 192 VAL A CA 1
ATOM 1521 C C . VAL A 1 192 ? 17.419 1.661 -13.209 1.00 93.06 192 VAL A C 1
ATOM 1523 O O . VAL A 1 192 ? 16.493 1.366 -13.969 1.00 93.06 192 VAL A O 1
ATOM 1526 N N . LYS A 1 193 ? 18.120 0.731 -12.550 1.00 93.44 193 LYS A N 1
ATOM 1527 C CA . LYS A 1 193 ? 17.870 -0.709 -12.648 1.00 93.44 193 LYS A CA 1
ATOM 1528 C C . LYS A 1 193 ? 16.470 -1.064 -12.151 1.00 93.44 193 LYS A C 1
ATOM 1530 O O . LYS A 1 193 ? 15.753 -1.779 -12.854 1.00 93.44 193 LYS A O 1
ATOM 1535 N N . ILE A 1 194 ? 16.078 -0.597 -10.965 1.00 95.38 194 ILE A N 1
ATOM 1536 C CA . ILE A 1 194 ? 14.759 -0.916 -10.413 1.00 95.38 194 ILE A CA 1
ATOM 1537 C C . ILE A 1 194 ? 13.644 -0.284 -11.254 1.00 95.38 194 ILE A C 1
ATOM 1539 O O . ILE A 1 194 ? 12.724 -1.005 -11.639 1.00 95.38 194 ILE A O 1
ATOM 1543 N N . ALA A 1 195 ? 13.776 0.985 -11.665 1.00 95.50 195 ALA A N 1
ATOM 1544 C CA . ALA A 1 195 ? 12.816 1.636 -12.562 1.00 95.50 195 ALA A CA 1
ATOM 1545 C C . ALA A 1 195 ? 12.646 0.868 -13.879 1.00 95.50 195 ALA A C 1
ATOM 1547 O O . ALA A 1 195 ? 11.526 0.620 -14.319 1.00 95.50 195 ALA A O 1
ATOM 1548 N N . PHE A 1 196 ? 13.747 0.423 -14.491 1.00 95.62 196 PHE A N 1
ATOM 1549 C CA . PHE A 1 196 ? 13.698 -0.329 -15.745 1.00 95.62 196 PHE A CA 1
ATOM 1550 C C . PHE A 1 196 ? 12.859 -1.606 -15.621 1.00 95.62 196 PHE A C 1
ATOM 1552 O O . PHE A 1 196 ? 12.023 -1.896 -16.483 1.00 95.62 196 PHE A O 1
ATOM 1559 N N . TYR A 1 197 ? 13.074 -2.379 -14.556 1.00 97.25 197 TYR A N 1
ATOM 1560 C CA . TYR A 1 197 ? 12.373 -3.645 -14.360 1.00 97.25 197 TYR A CA 1
ATOM 1561 C C . TYR A 1 197 ? 10.930 -3.464 -13.901 1.00 97.25 197 TYR A C 1
ATOM 1563 O O . TYR A 1 197 ? 10.065 -4.181 -14.400 1.00 97.25 197 TYR A O 1
ATOM 1571 N N . VAL A 1 198 ? 10.649 -2.481 -13.045 1.00 98.00 198 VAL A N 1
ATOM 1572 C CA . VAL A 1 198 ? 9.279 -2.121 -12.651 1.00 98.00 198 VAL A CA 1
ATOM 1573 C C . VAL A 1 198 ? 8.470 -1.696 -13.880 1.00 98.00 198 VAL A C 1
ATOM 1575 O O . VAL A 1 198 ? 7.437 -2.299 -14.161 1.00 98.00 198 VAL A O 1
ATOM 1578 N N . ILE A 1 199 ? 8.977 -0.773 -14.708 1.00 97.75 199 ILE A N 1
ATOM 1579 C CA . ILE A 1 199 ? 8.312 -0.374 -15.964 1.00 97.75 199 ILE A CA 1
ATOM 1580 C C . ILE A 1 199 ? 8.088 -1.579 -16.873 1.00 97.75 199 ILE A C 1
ATOM 1582 O O . ILE A 1 199 ? 7.026 -1.718 -17.487 1.00 97.75 199 ILE A O 1
ATOM 1586 N N . ARG A 1 200 ? 9.071 -2.479 -16.979 1.00 97.44 200 ARG A N 1
ATOM 1587 C CA . ARG A 1 200 ? 8.915 -3.692 -17.785 1.00 97.44 200 ARG A CA 1
ATOM 1588 C C . ARG A 1 200 ? 7.775 -4.568 -17.264 1.00 97.44 200 ARG A C 1
ATOM 1590 O O . ARG A 1 200 ? 6.948 -4.975 -18.074 1.00 97.44 200 ARG A O 1
ATOM 1597 N N . MET A 1 201 ? 7.716 -4.835 -15.961 1.00 98.19 201 MET A N 1
ATOM 1598 C CA . MET A 1 201 ? 6.661 -5.651 -15.350 1.00 98.19 201 MET A CA 1
ATOM 1599 C C . MET A 1 201 ? 5.280 -5.006 -15.534 1.00 98.19 201 MET A C 1
ATOM 1601 O O . MET A 1 201 ? 4.357 -5.668 -16.002 1.00 98.19 201 MET A O 1
ATOM 1605 N N . TRP A 1 202 ? 5.154 -3.699 -15.284 1.00 98.44 202 TRP A N 1
ATOM 1606 C CA . TRP A 1 202 ? 3.900 -2.959 -15.471 1.00 98.44 202 TRP A CA 1
ATOM 1607 C C . TRP A 1 202 ? 3.444 -2.954 -16.932 1.00 98.44 202 TRP A C 1
ATOM 1609 O O . TRP A 1 202 ? 2.278 -3.198 -17.228 1.00 98.44 202 TRP A O 1
ATOM 1619 N N . THR A 1 203 ? 4.359 -2.715 -17.874 1.00 98.12 203 THR A N 1
ATOM 1620 C CA . THR A 1 203 ? 4.016 -2.697 -19.306 1.00 98.12 203 THR A CA 1
ATOM 1621 C C . THR A 1 203 ? 3.752 -4.090 -19.875 1.00 98.12 203 THR A C 1
ATOM 1623 O O . THR A 1 203 ? 2.984 -4.208 -20.829 1.00 98.12 203 THR A O 1
ATOM 1626 N N . ASN A 1 204 ? 4.354 -5.144 -19.321 1.00 98.12 204 ASN A N 1
ATOM 1627 C CA . ASN A 1 204 ? 4.005 -6.530 -19.637 1.00 98.12 204 ASN A CA 1
ATOM 1628 C C . ASN A 1 204 ? 2.584 -6.854 -19.158 1.00 98.12 204 ASN A C 1
ATOM 1630 O O . ASN A 1 204 ? 1.774 -7.346 -19.949 1.00 98.12 204 ASN A O 1
ATOM 1634 N N . PHE A 1 205 ? 2.266 -6.488 -17.914 1.00 98.31 205 PHE A N 1
ATOM 1635 C CA . PHE A 1 205 ? 0.934 -6.655 -17.344 1.00 98.31 205 PHE A CA 1
ATOM 1636 C C . PHE A 1 205 ? -0.123 -5.904 -18.165 1.00 98.31 205 PHE A C 1
ATOM 1638 O O . PHE A 1 205 ? -1.075 -6.514 -18.639 1.00 98.31 205 PHE A O 1
ATOM 1645 N N . ALA A 1 206 ? 0.101 -4.626 -18.483 1.00 97.56 206 ALA A N 1
ATOM 1646 C CA . ALA A 1 206 ? -0.828 -3.834 -19.294 1.00 97.56 206 ALA A CA 1
ATOM 1647 C C . ALA A 1 206 ? -1.097 -4.421 -20.696 1.00 97.56 206 ALA A C 1
ATOM 1649 O O . ALA A 1 206 ? -2.158 -4.197 -21.270 1.00 97.56 206 ALA A O 1
ATOM 1650 N N . LYS A 1 207 ? -0.137 -5.156 -21.274 1.00 97.06 207 LYS A N 1
ATOM 1651 C CA . LYS A 1 207 ? -0.276 -5.772 -22.605 1.00 97.06 207 LYS A CA 1
ATOM 1652 C C . LYS A 1 207 ? -0.939 -7.145 -22.584 1.00 97.06 207 LYS A C 1
ATOM 1654 O O . LYS A 1 207 ? -1.443 -7.560 -23.624 1.00 97.06 207 LYS A O 1
ATOM 1659 N N . SER A 1 208 ? -0.838 -7.883 -21.479 1.00 96.50 208 SER A N 1
ATOM 1660 C CA . SER A 1 208 ? -1.117 -9.328 -21.480 1.00 96.50 208 SER A CA 1
ATOM 1661 C C . SER A 1 208 ? -1.775 -9.888 -20.220 1.00 96.50 208 SER A C 1
ATOM 1663 O O . SER A 1 208 ? -2.064 -11.077 -20.200 1.00 96.50 208 SER A O 1
ATOM 1665 N N . GLY A 1 209 ? -1.977 -9.081 -19.179 1.00 97.00 209 GLY A N 1
ATOM 1666 C CA . GLY A 1 209 ? -2.458 -9.544 -17.873 1.00 97.00 209 GLY A CA 1
ATOM 1667 C C . GLY A 1 209 ? -1.396 -10.252 -17.020 1.00 97.00 209 GLY A C 1
ATOM 1668 O O . GLY A 1 209 ? -1.666 -10.580 -15.871 1.00 97.00 209 GLY A O 1
ATOM 1669 N N . ASP A 1 210 ? -0.174 -10.454 -17.533 1.00 97.75 210 ASP A N 1
ATOM 1670 C CA . ASP A 1 210 ? 0.928 -11.127 -16.831 1.00 97.75 210 ASP A CA 1
ATOM 1671 C C . ASP A 1 210 ? 2.177 -10.220 -16.772 1.00 97.75 210 ASP A C 1
ATOM 1673 O O . ASP A 1 210 ? 2.725 -9.863 -17.824 1.00 97.75 210 ASP A O 1
ATOM 1677 N N . PRO A 1 211 ? 2.683 -9.845 -15.578 1.00 98.00 211 PRO A N 1
ATOM 1678 C CA . PRO A 1 211 ? 3.893 -9.031 -15.449 1.00 98.00 211 PRO A CA 1
ATOM 1679 C C . PRO A 1 211 ? 5.161 -9.725 -15.980 1.00 98.00 211 PRO A C 1
ATOM 1681 O O . PRO A 1 211 ? 6.150 -9.052 -16.294 1.00 98.00 211 PRO A O 1
ATOM 1684 N N . ASN A 1 212 ? 5.157 -11.053 -16.132 1.00 97.38 212 ASN A N 1
ATOM 1685 C CA . ASN A 1 212 ? 6.277 -11.802 -16.709 1.00 97.38 212 ASN A CA 1
ATOM 1686 C C . ASN A 1 212 ? 6.336 -11.671 -18.233 1.00 97.38 212 ASN A C 1
ATOM 1688 O O . ASN A 1 212 ? 7.439 -11.630 -18.780 1.00 97.38 212 ASN A O 1
ATOM 1692 N N . GLY A 1 213 ? 5.169 -11.536 -18.874 1.00 91.06 213 GLY A N 1
ATOM 1693 C CA . GLY A 1 213 ? 4.945 -11.144 -20.265 1.00 91.06 213 GLY A CA 1
ATOM 1694 C C . GLY A 1 213 ? 5.812 -11.807 -21.351 1.00 91.06 213 GLY A C 1
ATOM 1695 O O . GLY A 1 213 ? 6.636 -12.693 -21.115 1.00 91.06 213 GLY A O 1
ATOM 1696 N N . PRO A 1 214 ? 5.658 -11.366 -22.611 1.00 86.75 214 PRO A N 1
ATOM 1697 C CA . PRO A 1 214 ? 6.481 -11.866 -23.710 1.00 86.75 214 PRO A CA 1
ATOM 1698 C C . PRO A 1 214 ? 7.911 -11.312 -23.659 1.00 86.75 214 PRO A C 1
ATOM 1700 O O . PRO A 1 214 ? 8.844 -11.954 -24.142 1.00 86.75 214 PRO A O 1
ATOM 1703 N N . ILE A 1 215 ? 8.104 -10.120 -23.080 1.00 90.56 215 ILE A N 1
ATOM 1704 C CA . ILE A 1 215 ? 9.426 -9.506 -22.972 1.00 90.56 215 ILE A CA 1
ATOM 1705 C C . ILE A 1 215 ? 10.049 -9.919 -21.644 1.00 90.56 215 ILE A C 1
ATOM 1707 O O . ILE A 1 215 ? 9.796 -9.312 -20.601 1.00 90.56 215 ILE A O 1
ATOM 1711 N N . ARG A 1 216 ? 10.862 -10.974 -21.721 1.00 89.69 216 ARG A N 1
ATOM 1712 C CA . ARG A 1 216 ? 11.483 -11.618 -20.567 1.00 89.69 216 ARG A CA 1
ATOM 1713 C C . ARG A 1 216 ? 12.513 -10.719 -19.889 1.00 89.69 216 ARG A C 1
ATOM 1715 O O . ARG A 1 216 ? 13.303 -10.031 -20.537 1.00 89.69 216 ARG A O 1
ATOM 1722 N N . LEU A 1 217 ? 12.501 -10.773 -18.564 1.00 91.50 217 LEU A N 1
ATOM 1723 C CA . LEU A 1 217 ? 13.545 -10.228 -17.707 1.00 91.50 217 LEU A CA 1
ATOM 1724 C C . LEU A 1 217 ? 14.760 -11.169 -17.669 1.00 91.50 217 LEU A C 1
ATOM 1726 O O . LEU A 1 217 ? 14.629 -12.344 -18.020 1.00 91.50 217 LEU A O 1
ATOM 1730 N N . PRO A 1 218 ? 15.950 -10.686 -17.262 1.00 92.69 218 PRO A N 1
ATOM 1731 C CA . PRO A 1 218 ? 17.106 -11.556 -17.071 1.00 92.69 218 PRO A CA 1
ATOM 1732 C C . PRO A 1 218 ? 16.781 -12.699 -16.107 1.00 92.69 218 PRO A C 1
ATOM 1734 O O . PRO A 1 218 ? 16.129 -12.469 -15.094 1.00 92.69 218 PRO A O 1
ATOM 1737 N N . GLY A 1 219 ? 17.298 -13.904 -16.365 1.00 90.88 219 GLY A N 1
ATOM 1738 C CA . GLY A 1 219 ? 17.018 -15.090 -15.538 1.00 90.88 219 GLY A CA 1
ATOM 1739 C C . GLY A 1 219 ? 17.486 -14.995 -14.078 1.00 90.88 219 GLY A C 1
ATOM 1740 O O . GLY A 1 219 ? 17.132 -15.841 -13.266 1.00 90.88 219 GLY A O 1
ATOM 1741 N N . SER A 1 220 ? 18.264 -13.966 -13.728 1.00 91.44 220 SER A N 1
ATOM 1742 C CA . SER A 1 220 ? 18.595 -13.624 -12.341 1.00 91.44 220 SER A CA 1
ATOM 1743 C C . SER A 1 220 ? 17.428 -13.002 -11.568 1.00 91.44 220 SER A C 1
ATOM 1745 O O . SER A 1 220 ? 17.510 -12.900 -10.349 1.00 91.44 220 SER A O 1
ATOM 1747 N N . ILE A 1 221 ? 16.384 -12.534 -12.259 1.00 95.25 221 ILE A N 1
ATOM 1748 C CA . ILE A 1 221 ? 15.153 -12.017 -11.663 1.00 95.25 221 ILE A CA 1
ATOM 1749 C C . ILE A 1 221 ? 14.133 -13.157 -11.673 1.00 95.25 221 ILE A C 1
ATOM 1751 O O . ILE A 1 221 ? 13.730 -13.583 -12.757 1.00 95.25 221 ILE A O 1
ATOM 1755 N N . PRO A 1 222 ? 13.708 -13.657 -10.500 1.00 96.25 222 PRO A N 1
ATOM 1756 C CA . PRO A 1 222 ? 12.666 -14.673 -10.425 1.00 96.25 222 PRO A CA 1
ATOM 1757 C C . PRO A 1 222 ? 11.389 -14.204 -11.127 1.00 96.25 222 PRO A C 1
ATOM 1759 O O . PRO A 1 222 ? 11.075 -13.011 -11.104 1.00 96.25 222 PRO A O 1
ATOM 1762 N N . GLU A 1 223 ? 10.616 -15.125 -11.696 1.00 96.69 223 GLU A N 1
ATOM 1763 C CA . GLU A 1 223 ? 9.282 -14.790 -12.201 1.00 96.69 223 GLU A CA 1
ATOM 1764 C C . GLU A 1 223 ? 8.396 -14.271 -11.060 1.00 96.69 223 GLU A C 1
ATOM 1766 O O . GLU A 1 223 ? 8.540 -14.674 -9.900 1.00 96.69 223 GLU A O 1
ATOM 1771 N N . TRP A 1 224 ? 7.514 -13.328 -11.377 1.00 98.06 224 TRP A N 1
ATOM 1772 C CA . TRP A 1 224 ? 6.512 -12.815 -10.455 1.00 98.06 224 TRP A CA 1
ATOM 1773 C C . TRP A 1 224 ? 5.380 -13.845 -10.343 1.00 98.06 224 TRP A C 1
ATOM 1775 O O . TRP A 1 224 ? 4.698 -14.105 -11.337 1.00 98.06 224 TRP A O 1
ATOM 1785 N N . PRO A 1 225 ? 5.179 -14.454 -9.165 1.00 98.00 225 PRO A N 1
ATOM 1786 C CA . PRO A 1 225 ? 4.173 -15.486 -8.979 1.00 98.00 225 PRO A CA 1
ATOM 1787 C C . PRO A 1 225 ? 2.769 -14.881 -9.005 1.00 98.00 225 PRO A C 1
ATOM 1789 O O . PRO A 1 225 ? 2.543 -13.786 -8.489 1.00 98.00 225 PRO A O 1
ATOM 1792 N N . ARG A 1 226 ? 1.810 -15.627 -9.557 1.00 98.19 226 ARG A N 1
ATOM 1793 C CA . ARG A 1 226 ? 0.392 -15.322 -9.356 1.00 98.19 226 ARG A CA 1
ATOM 1794 C C . ARG A 1 226 ? 0.074 -15.452 -7.866 1.00 98.19 226 ARG A C 1
ATOM 1796 O O . ARG A 1 226 ? 0.472 -16.425 -7.226 1.00 98.19 226 ARG A O 1
ATOM 1803 N N . PHE A 1 227 ? -0.661 -14.489 -7.331 1.00 98.44 227 PHE A N 1
ATOM 1804 C CA . PHE A 1 227 ? -1.194 -14.548 -5.982 1.00 98.44 227 PHE A CA 1
ATOM 1805 C C . PHE A 1 227 ? -2.296 -15.611 -5.920 1.00 98.44 227 PHE A C 1
ATOM 1807 O O . PHE A 1 227 ? -3.260 -15.583 -6.689 1.00 98.44 227 PHE A O 1
ATOM 1814 N N . VAL A 1 228 ? -2.148 -16.551 -4.992 1.00 97.19 228 VAL A N 1
ATOM 1815 C CA . VAL A 1 228 ? -3.129 -17.603 -4.708 1.00 97.19 228 VAL A CA 1
ATOM 1816 C C . VAL A 1 228 ? -3.434 -17.562 -3.210 1.00 97.19 228 VAL A C 1
ATOM 1818 O O . VAL A 1 228 ? -2.482 -17.458 -2.436 1.00 97.19 228 VAL A O 1
ATOM 1821 N N . PRO A 1 229 ? -4.705 -17.667 -2.771 1.00 94.38 229 PRO A N 1
ATOM 1822 C CA . PRO A 1 229 ? -5.072 -17.522 -1.359 1.00 94.38 229 PRO A CA 1
ATOM 1823 C C . PRO A 1 229 ? -4.316 -18.437 -0.382 1.00 94.38 229 PRO A C 1
ATOM 1825 O O . PRO A 1 229 ? -4.071 -18.030 0.749 1.00 94.38 229 PRO A O 1
ATOM 1828 N N . ASP A 1 230 ? -3.905 -19.634 -0.815 1.00 94.19 230 ASP A N 1
ATOM 1829 C CA . ASP A 1 230 ? -3.185 -20.591 0.036 1.00 94.19 230 ASP A CA 1
ATOM 1830 C C . ASP A 1 230 ? -1.699 -20.244 0.233 1.00 94.19 230 ASP A C 1
ATOM 1832 O O . ASP A 1 230 ? -1.152 -20.415 1.328 1.00 94.19 230 ASP A O 1
ATOM 1836 N N . SER A 1 231 ? -1.012 -19.801 -0.830 1.00 95.06 231 SER A N 1
ATOM 1837 C CA . SER A 1 231 ? 0.426 -19.493 -0.781 1.00 95.06 231 SER A CA 1
ATOM 1838 C C . SER A 1 231 ? 0.709 -18.026 -0.472 1.00 95.06 231 SER A C 1
ATOM 1840 O O . SER A 1 231 ? 1.761 -17.725 0.098 1.00 95.06 231 SER A O 1
ATOM 1842 N N . GLU A 1 232 ? -0.224 -17.137 -0.824 1.00 96.69 232 GLU A N 1
ATOM 1843 C CA . GLU A 1 232 ? -0.148 -15.679 -0.686 1.00 96.69 232 GLU A CA 1
ATOM 1844 C C . GLU A 1 232 ? 1.193 -15.119 -1.157 1.00 96.69 232 GLU A C 1
ATOM 1846 O O . GLU A 1 232 ? 1.856 -14.337 -0.467 1.00 96.69 232 GLU A O 1
ATOM 1851 N N . GLU A 1 233 ? 1.644 -15.610 -2.306 1.00 98.31 233 GLU A N 1
ATOM 1852 C CA . GLU A 1 233 ? 2.902 -15.200 -2.897 1.00 98.31 233 GLU A CA 1
ATOM 1853 C C . GLU A 1 233 ? 2.821 -13.781 -3.452 1.00 98.31 233 GLU A C 1
ATOM 1855 O O . GLU A 1 233 ? 1.870 -13.411 -4.139 1.00 98.31 233 GLU A O 1
ATOM 1860 N N . TYR A 1 234 ? 3.856 -12.997 -3.173 1.00 98.62 234 TYR A N 1
ATOM 1861 C CA . TYR A 1 234 ? 3.992 -11.631 -3.655 1.00 98.62 234 TYR A CA 1
ATOM 1862 C C . TYR A 1 234 ? 5.436 -11.336 -4.057 1.00 98.62 234 TYR A C 1
ATOM 1864 O O . TYR A 1 234 ? 6.385 -11.998 -3.618 1.00 98.62 234 TYR A O 1
ATOM 1872 N N . LYS A 1 235 ? 5.596 -10.322 -4.903 1.00 98.62 235 LYS A N 1
ATOM 1873 C CA . LYS A 1 235 ? 6.890 -9.833 -5.372 1.00 98.62 235 LYS A CA 1
ATOM 1874 C C . LYS A 1 235 ? 7.402 -8.723 -4.469 1.00 98.62 235 LYS A C 1
ATOM 1876 O O . LYS A 1 235 ? 6.749 -7.696 -4.340 1.00 98.62 235 LYS A O 1
ATOM 1881 N N . GLU A 1 236 ? 8.581 -8.884 -3.885 1.00 98.25 236 GLU A N 1
ATOM 1882 C CA . GLU A 1 236 ? 9.293 -7.730 -3.341 1.00 98.25 236 GLU A CA 1
ATOM 1883 C C . GLU A 1 236 ? 9.924 -6.940 -4.479 1.00 98.25 2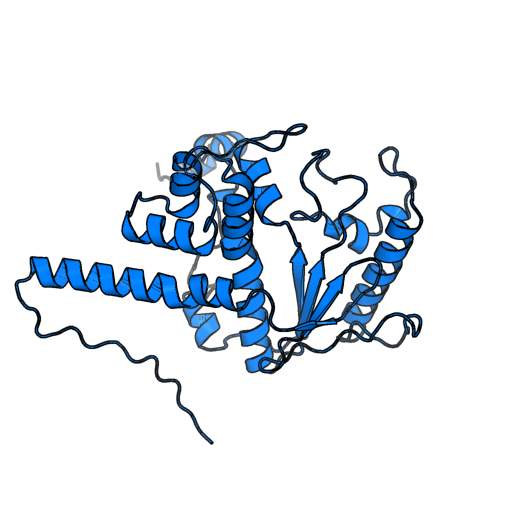36 GLU A C 1
ATOM 1885 O O . GLU A 1 236 ? 10.601 -7.509 -5.337 1.00 98.25 236 GLU A O 1
ATOM 1890 N N . LEU A 1 237 ? 9.701 -5.631 -4.487 1.00 98.19 237 LEU A N 1
ATOM 1891 C CA . LEU A 1 237 ? 10.325 -4.717 -5.433 1.00 98.19 237 LEU A CA 1
ATOM 1892 C C . LEU A 1 237 ? 11.487 -4.027 -4.722 1.00 98.19 237 LEU A C 1
ATOM 1894 O O . LEU A 1 237 ? 11.344 -2.980 -4.093 1.00 98.19 237 LEU A O 1
ATOM 1898 N N . ASP A 1 238 ? 12.634 -4.693 -4.803 1.00 95.38 238 ASP A N 1
ATOM 1899 C CA . ASP A 1 238 ? 13.956 -4.187 -4.457 1.00 95.38 238 ASP A CA 1
ATOM 1900 C C . ASP A 1 238 ? 14.967 -4.539 -5.549 1.00 95.38 238 ASP A C 1
ATOM 1902 O O . ASP A 1 238 ? 14.631 -5.114 -6.583 1.00 95.38 238 ASP A O 1
ATOM 1906 N N . ILE A 1 239 ? 16.244 -4.245 -5.314 1.00 93.88 239 ILE A N 1
ATOM 1907 C CA . ILE A 1 239 ? 17.327 -4.570 -6.247 1.00 93.88 239 ILE A CA 1
ATOM 1908 C C . ILE A 1 239 ? 17.461 -6.074 -6.576 1.00 93.88 239 ILE A C 1
ATOM 1910 O O . ILE A 1 239 ? 18.151 -6.409 -7.553 1.00 93.88 239 ILE A O 1
ATOM 1914 N N . ARG A 1 240 ? 16.868 -6.971 -5.769 1.00 94.06 240 ARG A N 1
ATOM 1915 C CA . ARG A 1 240 ? 16.925 -8.439 -5.899 1.00 94.06 240 ARG A CA 1
ATOM 1916 C C . ARG A 1 240 ? 15.646 -9.041 -6.479 1.00 94.06 240 ARG A C 1
ATOM 1918 O O . ARG A 1 240 ? 15.735 -10.101 -7.092 1.00 94.06 240 ARG A O 1
ATOM 1925 N N . PHE A 1 241 ? 14.497 -8.386 -6.327 1.00 97.19 241 PHE A N 1
ATOM 1926 C CA . PHE A 1 241 ? 13.203 -8.842 -6.842 1.00 97.19 241 PHE A CA 1
ATOM 1927 C C . PHE A 1 241 ? 12.787 -10.231 -6.332 1.00 97.19 241 PHE A C 1
ATOM 1929 O O . PHE A 1 241 ? 12.303 -11.075 -7.099 1.00 97.19 241 PHE A O 1
ATOM 1936 N N . ASN A 1 242 ? 13.015 -10.498 -5.045 1.00 97.44 242 ASN A N 1
ATOM 1937 C CA . ASN A 1 242 ? 12.666 -11.782 -4.440 1.00 97.44 242 ASN A CA 1
ATOM 1938 C C . ASN A 1 242 ? 11.147 -11.990 -4.386 1.00 97.44 242 ASN A C 1
ATOM 1940 O O . ASN A 1 242 ? 10.367 -11.041 -4.372 1.00 97.44 242 ASN A O 1
ATOM 1944 N N . ASN A 1 243 ? 10.730 -13.251 -4.295 1.00 98.25 243 ASN A N 1
ATOM 1945 C CA . ASN A 1 243 ? 9.345 -13.602 -4.000 1.00 98.25 243 ASN A CA 1
ATOM 1946 C C . ASN A 1 243 ? 9.228 -13.947 -2.511 1.00 98.25 243 ASN A C 1
ATOM 1948 O O . ASN A 1 243 ? 10.068 -14.675 -1.971 1.00 98.25 243 ASN A O 1
ATOM 1952 N N . LYS A 1 244 ? 8.184 -13.451 -1.856 1.00 98.19 244 LYS A N 1
ATOM 1953 C CA . LYS A 1 244 ? 7.846 -13.762 -0.463 1.00 98.19 244 LYS A CA 1
ATOM 1954 C C . LYS A 1 244 ? 6.408 -14.255 -0.368 1.00 98.19 244 LYS A C 1
ATOM 1956 O O . LYS A 1 244 ? 5.715 -14.358 -1.374 1.00 98.19 244 LYS A O 1
ATOM 1961 N N . ARG A 1 245 ? 6.000 -14.655 0.836 1.00 97.81 245 ARG A N 1
ATOM 1962 C CA . ARG A 1 245 ? 4.707 -15.288 1.120 1.00 97.81 245 ARG A CA 1
ATOM 1963 C C . ARG A 1 245 ? 4.109 -14.729 2.394 1.00 97.81 245 ARG A C 1
ATOM 1965 O O . ARG A 1 245 ? 4.857 -14.264 3.255 1.00 97.81 245 ARG A O 1
ATOM 1972 N N . LYS A 1 246 ? 2.792 -14.868 2.536 1.00 95.56 246 LYS A N 1
ATOM 1973 C CA . LYS A 1 246 ? 2.050 -14.589 3.776 1.00 95.56 246 LYS A CA 1
ATOM 1974 C C . LYS A 1 246 ? 2.253 -13.164 4.284 1.00 95.56 246 LYS A C 1
ATOM 1976 O O . LYS A 1 246 ? 2.736 -12.928 5.393 1.00 95.56 246 LYS A O 1
ATOM 1981 N N . PHE A 1 247 ? 1.912 -12.207 3.427 1.00 96.56 247 PHE A N 1
ATOM 1982 C CA . PHE A 1 247 ? 2.134 -10.788 3.671 1.00 96.56 247 PHE A CA 1
ATOM 1983 C C . PHE A 1 247 ? 1.403 -10.288 4.930 1.00 96.56 247 PHE A C 1
ATOM 1985 O O . PHE A 1 247 ? 0.174 -10.280 4.970 1.00 96.56 247 PHE A O 1
ATOM 1992 N N . ARG A 1 248 ? 2.175 -9.892 5.959 1.00 95.50 248 ARG A N 1
ATOM 1993 C CA . ARG A 1 248 ? 1.717 -9.329 7.254 1.00 95.50 248 ARG A CA 1
ATOM 1994 C C . ARG A 1 248 ? 0.502 -10.037 7.875 1.00 95.50 248 ARG A C 1
ATOM 1996 O O . ARG A 1 248 ? -0.301 -9.421 8.569 1.00 95.50 248 ARG A O 1
ATOM 2003 N N . GLN A 1 249 ? 0.392 -11.352 7.673 1.00 94.62 249 GLN A N 1
ATOM 2004 C CA . GLN A 1 249 ? -0.802 -12.123 8.029 1.00 94.62 249 GLN A CA 1
ATOM 2005 C C . GLN A 1 249 ? -1.236 -11.976 9.503 1.00 94.62 249 GLN A C 1
ATOM 2007 O O . GLN A 1 249 ? -2.434 -11.789 9.720 1.00 94.62 249 GLN A O 1
ATOM 2012 N N . PRO A 1 250 ? -0.340 -12.003 10.516 1.00 95.75 250 PRO A N 1
ATOM 2013 C CA . PRO A 1 250 ? -0.755 -11.832 11.912 1.00 95.75 250 PRO A CA 1
ATOM 2014 C C . PRO A 1 250 ? -1.394 -10.463 12.182 1.00 95.75 250 PRO A C 1
ATOM 2016 O O . PRO A 1 250 ? -2.462 -10.398 12.784 1.00 95.75 250 PRO A O 1
ATOM 2019 N N . TYR A 1 251 ? -0.792 -9.388 11.667 1.00 96.81 251 TYR A N 1
ATOM 2020 C CA . TYR A 1 251 ? -1.291 -8.020 11.824 1.00 96.81 251 TYR A CA 1
ATOM 2021 C C . TYR A 1 251 ? -2.624 -7.820 11.106 1.00 96.81 251 TYR A C 1
ATOM 2023 O O . TYR A 1 251 ? -3.566 -7.278 11.674 1.00 96.81 251 TYR A O 1
ATOM 2031 N N . CYS A 1 252 ? -2.755 -8.336 9.884 1.00 96.44 252 CYS A N 1
ATOM 2032 C CA . CYS A 1 252 ? -4.014 -8.217 9.157 1.00 96.44 252 CYS A CA 1
ATOM 2033 C C . CYS A 1 252 ? -5.118 -9.102 9.728 1.00 96.44 252 CYS A C 1
ATOM 2035 O O . CYS A 1 252 ? -6.277 -8.710 9.692 1.00 96.44 252 CYS A O 1
ATOM 2037 N N . THR A 1 253 ? -4.782 -10.244 10.330 1.00 96.06 253 THR A N 1
ATOM 2038 C CA . THR A 1 253 ? -5.760 -11.027 11.102 1.00 96.06 253 THR A CA 1
ATOM 2039 C C . THR A 1 253 ? -6.235 -10.244 12.324 1.00 96.06 253 THR A C 1
ATOM 2041 O O . THR A 1 253 ? -7.427 -10.247 12.623 1.00 96.06 253 THR A O 1
ATOM 2044 N N . PHE A 1 254 ? -5.324 -9.547 13.009 1.00 95.94 254 PHE A N 1
ATOM 2045 C CA . PHE A 1 254 ? -5.685 -8.685 14.128 1.00 95.94 254 PHE A CA 1
ATOM 2046 C C . PHE A 1 254 ? -6.670 -7.586 13.701 1.00 95.94 254 PHE A C 1
ATOM 2048 O O . PHE A 1 254 ? -7.757 -7.513 14.269 1.00 95.94 254 PHE A O 1
ATOM 2055 N N . TRP A 1 255 ? -6.345 -6.808 12.665 1.00 93.88 255 TRP A N 1
ATOM 2056 C CA . TRP A 1 255 ? -7.187 -5.698 12.203 1.00 93.88 255 TRP A CA 1
ATOM 2057 C C . TRP A 1 255 ? -8.518 -6.130 11.588 1.00 93.88 255 TRP A C 1
ATOM 2059 O O . TRP A 1 255 ? -9.544 -5.530 11.882 1.00 93.88 255 TRP A O 1
ATOM 2069 N N . LEU A 1 256 ? -8.514 -7.156 10.733 1.00 91.81 256 LEU A N 1
ATOM 2070 C CA . LEU A 1 256 ? -9.690 -7.529 9.937 1.00 91.81 256 LEU A CA 1
ATOM 2071 C C . LEU A 1 256 ? -10.628 -8.504 10.653 1.00 91.81 256 LEU A C 1
ATOM 2073 O O . LEU A 1 256 ? -11.741 -8.727 10.189 1.00 91.81 256 LEU A O 1
ATOM 2077 N N . LYS A 1 257 ? -10.174 -9.134 11.741 1.00 92.81 257 LYS A N 1
ATOM 2078 C CA . LYS A 1 257 ? -10.958 -10.155 12.440 1.00 92.81 257 LYS A CA 1
ATOM 2079 C C . LYS A 1 257 ? -10.961 -9.970 13.949 1.00 92.81 257 LYS A C 1
ATOM 2081 O O . LYS A 1 257 ? -12.021 -9.771 14.531 1.00 92.81 257 LYS A O 1
ATOM 2086 N N . THR A 1 258 ? -9.793 -10.038 14.584 1.00 94.88 258 THR A N 1
ATOM 2087 C CA . THR A 1 258 ? -9.714 -10.079 16.052 1.00 94.88 258 THR A CA 1
ATOM 2088 C C . THR A 1 258 ? -10.270 -8.809 16.690 1.00 94.88 258 THR A C 1
ATOM 2090 O O . THR A 1 258 ? -11.065 -8.886 17.622 1.00 94.88 258 THR A O 1
ATOM 2093 N N . LEU A 1 259 ? -9.863 -7.641 16.193 1.00 92.38 259 LEU A N 1
ATOM 2094 C CA . LEU A 1 259 ? -10.258 -6.357 16.758 1.00 92.38 259 LEU A CA 1
ATOM 2095 C C . LEU A 1 259 ? -11.770 -6.078 16.581 1.00 92.38 259 LEU A C 1
ATOM 2097 O O . LEU A 1 259 ? -12.415 -5.791 17.591 1.00 92.38 259 LEU A O 1
ATOM 2101 N N . PRO A 1 260 ? -12.378 -6.240 15.384 1.00 90.69 260 PRO A N 1
ATOM 2102 C CA . PRO A 1 260 ? -13.830 -6.129 15.216 1.00 90.69 260 PRO A CA 1
ATOM 2103 C C . PRO A 1 260 ? -14.637 -7.080 16.112 1.00 90.69 260 PRO A C 1
ATOM 2105 O O . PRO A 1 260 ? -15.627 -6.661 16.714 1.00 90.69 260 PRO A O 1
ATOM 2108 N N . GLU A 1 261 ? -14.207 -8.342 16.252 1.00 93.06 261 GLU A N 1
ATOM 2109 C CA . GLU A 1 261 ? -14.867 -9.317 17.135 1.00 93.06 261 GLU A CA 1
ATOM 2110 C C . GLU A 1 261 ? -14.832 -8.861 18.606 1.00 93.06 261 GLU A C 1
ATOM 2112 O O . GLU A 1 261 ? -15.840 -8.962 19.308 1.00 93.06 261 GLU A O 1
ATOM 2117 N N . ILE A 1 262 ? -13.703 -8.314 19.072 1.00 92.06 262 ILE A N 1
ATOM 2118 C CA . ILE A 1 262 ? -13.566 -7.778 20.435 1.00 92.06 262 ILE A CA 1
ATOM 2119 C C . ILE A 1 262 ? -14.487 -6.573 20.648 1.00 92.06 262 ILE A C 1
ATOM 2121 O O . ILE A 1 262 ? -15.219 -6.550 21.638 1.00 92.06 262 ILE A O 1
ATOM 2125 N N . ILE A 1 263 ? -14.504 -5.615 19.715 1.00 89.25 263 ILE A N 1
ATOM 2126 C CA . ILE A 1 263 ? -15.368 -4.425 19.792 1.00 89.25 263 ILE A CA 1
ATOM 2127 C C . ILE A 1 263 ? -16.847 -4.837 19.860 1.00 89.25 263 ILE A C 1
ATOM 2129 O O . ILE A 1 263 ? -17.599 -4.334 20.698 1.00 89.25 263 ILE A O 1
ATOM 2133 N N . TYR A 1 264 ? -17.263 -5.802 19.032 1.00 89.12 264 TYR A N 1
ATOM 2134 C CA . TYR A 1 264 ? -18.623 -6.342 19.059 1.00 89.12 264 TYR A CA 1
ATOM 2135 C C . TYR A 1 264 ? -18.971 -6.969 20.416 1.00 89.12 264 TYR A C 1
ATOM 2137 O O . TYR A 1 264 ? -20.014 -6.660 20.999 1.00 89.12 264 TYR A O 1
ATOM 2145 N N . LEU A 1 265 ? -18.100 -7.834 20.946 1.00 91.00 265 LEU A N 1
ATOM 2146 C CA . LEU A 1 265 ? -18.321 -8.497 22.234 1.00 91.00 265 LEU A CA 1
ATOM 2147 C C . LEU A 1 265 ? -18.357 -7.503 23.400 1.00 91.00 265 LEU A C 1
ATOM 2149 O O . LEU A 1 265 ? -19.171 -7.663 24.310 1.00 91.00 265 LEU A O 1
ATOM 2153 N N . GLN A 1 266 ? -17.520 -6.467 23.365 1.00 87.69 266 GLN A N 1
ATOM 2154 C CA . GLN A 1 266 ? -17.516 -5.399 24.360 1.00 87.69 266 GLN A CA 1
ATOM 2155 C C . GLN A 1 266 ? -18.840 -4.622 24.340 1.00 87.69 266 GLN A C 1
ATOM 2157 O O . GLN A 1 266 ? -19.451 -4.435 25.392 1.00 87.69 266 GLN A O 1
ATOM 2162 N N . GLY A 1 267 ? -19.344 -4.255 23.157 1.00 85.56 267 GLY A N 1
ATOM 2163 C CA . GLY A 1 267 ? -20.655 -3.611 23.013 1.00 85.56 267 GLY A CA 1
ATOM 2164 C C . GLY A 1 267 ? -21.818 -4.497 23.482 1.00 85.56 267 GLY A C 1
ATOM 2165 O O . GLY A 1 267 ? -22.717 -4.040 24.195 1.00 85.56 267 GLY A O 1
ATOM 2166 N N . ALA A 1 268 ? -21.784 -5.792 23.155 1.00 87.44 268 ALA A N 1
ATOM 2167 C CA . ALA A 1 268 ? -22.776 -6.762 23.623 1.00 87.44 268 ALA A CA 1
ATOM 2168 C C . ALA A 1 268 ? -22.755 -6.927 25.156 1.00 87.44 268 ALA A C 1
ATOM 2170 O O . ALA A 1 268 ? -23.804 -7.038 25.786 1.00 87.44 268 ALA A O 1
ATOM 2171 N N . ALA A 1 269 ? -21.573 -6.907 25.776 1.00 85.25 269 ALA A N 1
ATOM 2172 C CA . ALA A 1 269 ? -21.442 -6.992 27.228 1.00 85.25 269 ALA A CA 1
ATOM 2173 C C . ALA A 1 269 ? -22.001 -5.749 27.938 1.00 85.25 269 ALA A C 1
ATOM 2175 O O . ALA A 1 269 ? -22.697 -5.891 28.943 1.00 85.25 269 ALA A O 1
ATOM 2176 N N . VAL A 1 270 ? -21.748 -4.547 27.405 1.00 82.19 270 VAL A N 1
ATOM 2177 C CA . VAL A 1 270 ? -22.297 -3.290 27.947 1.00 82.19 270 VAL A CA 1
ATOM 2178 C C . VAL A 1 270 ? -23.826 -3.291 27.868 1.00 82.19 270 VAL A C 1
ATOM 2180 O O . VAL A 1 270 ? -24.498 -3.065 28.870 1.00 82.19 270 VAL A O 1
ATOM 2183 N N . THR A 1 271 ? -24.390 -3.645 26.711 1.00 79.81 271 THR A N 1
ATOM 2184 C CA . THR A 1 271 ? -25.853 -3.708 26.529 1.00 79.81 271 THR A CA 1
ATOM 2185 C C . THR A 1 271 ? -26.527 -4.776 27.399 1.00 79.81 271 THR A C 1
ATOM 2187 O O . THR A 1 271 ? -27.626 -4.550 27.908 1.00 79.81 271 THR A O 1
ATOM 2190 N N . ALA A 1 272 ? -25.881 -5.925 27.621 1.00 74.81 272 ALA A N 1
ATOM 2191 C CA . ALA A 1 272 ? -26.376 -6.955 28.537 1.00 74.81 272 ALA A CA 1
ATOM 2192 C C . ALA A 1 272 ? -26.307 -6.514 30.012 1.00 74.81 272 ALA A C 1
ATOM 2194 O O . ALA A 1 272 ? -27.216 -6.819 30.787 1.00 74.81 272 ALA A O 1
ATOM 2195 N N . ALA A 1 273 ? -25.258 -5.779 30.398 1.00 73.94 273 ALA A N 1
ATOM 2196 C CA . ALA A 1 273 ? -25.121 -5.219 31.741 1.00 73.94 273 ALA A CA 1
ATOM 2197 C C . ALA A 1 273 ? -26.206 -4.170 32.039 1.00 73.94 273 ALA A C 1
ATOM 2199 O O . ALA A 1 273 ? -26.767 -4.178 33.137 1.00 73.94 273 ALA A O 1
ATOM 2200 N N . ASP A 1 274 ? -26.556 -3.339 31.054 1.00 72.19 274 ASP A N 1
ATOM 2201 C CA . ASP A 1 274 ? -27.619 -2.334 31.179 1.00 72.19 274 ASP A CA 1
ATOM 2202 C C . ASP A 1 274 ? -29.026 -2.956 31.250 1.00 72.19 274 ASP A C 1
ATOM 2204 O O . ASP A 1 274 ? -29.898 -2.439 31.950 1.00 72.19 274 ASP A O 1
ATOM 2208 N N . ASN A 1 275 ? -29.251 -4.095 30.585 1.00 66.81 275 ASN A N 1
ATOM 2209 C CA . ASN A 1 275 ? -30.563 -4.754 30.529 1.00 66.81 275 ASN A CA 1
ATOM 2210 C C . ASN A 1 275 ? -30.813 -5.809 31.628 1.00 66.81 275 ASN A C 1
ATOM 2212 O O . ASN A 1 275 ? -31.893 -6.397 31.651 1.00 66.81 275 ASN A O 1
ATOM 2216 N N . GLN A 1 276 ? -29.860 -6.064 32.538 1.00 57.22 276 GLN A N 1
ATOM 2217 C CA . GLN A 1 276 ? -29.932 -7.120 33.573 1.00 57.22 276 GLN A CA 1
ATOM 2218 C C . GLN A 1 276 ? -30.294 -8.529 33.050 1.00 57.22 276 GLN A C 1
ATOM 2220 O O . GLN A 1 276 ? -30.714 -9.386 33.829 1.00 57.22 276 GLN A O 1
ATOM 2225 N N . ASP A 1 277 ? -30.112 -8.804 31.758 1.00 50.53 277 ASP A N 1
ATOM 2226 C CA . ASP A 1 277 ? -30.459 -10.091 31.157 1.00 50.53 277 ASP A CA 1
ATOM 2227 C C . ASP A 1 277 ? -29.269 -10.647 30.367 1.00 50.53 277 ASP A C 1
ATOM 2229 O O . ASP A 1 277 ? -28.951 -10.226 29.257 1.00 50.53 277 ASP A O 1
ATOM 2233 N N . LEU A 1 278 ? -28.572 -11.602 30.985 1.00 53.16 278 LEU A N 1
ATOM 2234 C CA . LEU A 1 278 ? -27.406 -12.296 30.427 1.00 53.16 278 LEU A CA 1
ATOM 2235 C C . LEU A 1 278 ? -27.800 -13.454 29.486 1.00 53.16 278 LEU A C 1
ATOM 2237 O O . LEU A 1 278 ? -26.935 -14.231 29.081 1.00 53.16 278 LEU A O 1
ATOM 2241 N N . SER A 1 279 ? -29.088 -13.625 29.161 1.00 50.44 279 SER A N 1
ATOM 2242 C CA . SER A 1 279 ? -29.592 -14.862 28.549 1.00 50.44 279 SER A CA 1
ATOM 2243 C C . SER A 1 279 ? -29.674 -14.894 27.012 1.00 50.44 279 SER A C 1
ATOM 2245 O O . SER A 1 279 ? -30.001 -15.949 26.468 1.00 50.44 279 SER A O 1
ATOM 2247 N N . THR A 1 280 ? -29.323 -13.827 26.278 1.00 46.34 280 THR A N 1
ATOM 2248 C CA . THR A 1 280 ? -29.558 -13.775 24.811 1.00 46.34 280 THR A CA 1
ATOM 2249 C C . THR A 1 280 ? -28.348 -13.474 23.918 1.00 46.34 280 THR A C 1
ATOM 2251 O O . THR A 1 280 ? -28.527 -13.162 22.742 1.00 46.34 280 THR A O 1
ATOM 2254 N N . VAL A 1 281 ? -27.107 -13.614 24.394 1.00 47.91 281 VAL A N 1
ATOM 2255 C CA . VAL A 1 281 ? -25.927 -13.434 23.522 1.00 47.91 281 VAL A CA 1
ATOM 2256 C C . VAL A 1 281 ? -25.652 -14.714 22.723 1.00 47.91 281 VAL A C 1
ATOM 2258 O O . VAL A 1 281 ? -24.842 -15.554 23.113 1.00 47.91 281 VAL A O 1
ATOM 2261 N N . THR A 1 282 ? -26.328 -14.888 21.586 1.00 44.88 282 THR A N 1
ATOM 2262 C CA . THR A 1 282 ? -25.912 -15.862 20.563 1.00 44.88 282 THR A CA 1
ATOM 2263 C C . THR A 1 282 ? -25.065 -15.173 19.494 1.00 44.88 282 THR A C 1
ATOM 2265 O O . THR A 1 282 ? -25.519 -14.181 18.924 1.00 44.88 282 THR A O 1
ATOM 2268 N N . PRO A 1 283 ? -23.865 -15.688 19.171 1.00 39.97 283 PRO A N 1
ATOM 2269 C CA . PRO A 1 283 ? -23.071 -15.154 18.076 1.00 39.97 283 PRO A CA 1
ATOM 2270 C C . PRO A 1 283 ? -23.779 -15.415 16.744 1.00 39.97 283 PRO A C 1
ATOM 2272 O O . PRO A 1 283 ? -24.225 -16.537 16.479 1.00 39.97 283 PRO A O 1
ATOM 2275 N N . VAL A 1 284 ? -23.845 -14.396 15.884 1.00 38.34 284 VAL A N 1
ATOM 2276 C CA . VAL A 1 284 ? -24.164 -14.594 14.469 1.00 38.34 284 VAL A CA 1
ATOM 2277 C C . VAL A 1 284 ? -22.998 -15.376 13.874 1.00 38.34 284 VAL A C 1
ATOM 2279 O O . VAL A 1 284 ? -21.899 -14.861 13.689 1.00 38.34 284 VAL A O 1
ATOM 2282 N N . ARG A 1 285 ? -23.210 -16.674 13.645 1.00 36.00 285 ARG A N 1
ATOM 2283 C CA . ARG A 1 285 ? -22.289 -17.502 12.866 1.00 36.00 285 ARG A CA 1
ATOM 2284 C C . ARG A 1 285 ? -22.227 -16.911 11.459 1.00 36.00 285 ARG A C 1
ATOM 2286 O O . ARG A 1 285 ? -23.201 -17.040 10.722 1.00 36.00 285 ARG A O 1
ATOM 2293 N N . SER A 1 286 ? -21.084 -16.356 11.064 1.00 36.84 286 SER A N 1
ATOM 2294 C CA . SER A 1 286 ? -20.745 -16.279 9.647 1.00 36.84 286 SER A CA 1
ATOM 2295 C C . SER A 1 286 ? -20.667 -17.718 9.133 1.00 36.84 286 SER A C 1
ATOM 2297 O O . SER A 1 286 ? -19.827 -18.534 9.531 1.00 36.84 286 SER A O 1
ATOM 2299 N N . SER A 1 287 ? -21.659 -18.101 8.339 1.00 32.09 287 SER A N 1
ATOM 2300 C CA . SER A 1 287 ? -21.736 -19.417 7.728 1.00 32.09 287 SER A CA 1
ATOM 2301 C C . SER A 1 287 ? -20.687 -19.515 6.628 1.00 32.09 287 SER A C 1
ATOM 2303 O O . SER A 1 287 ? -20.979 -19.296 5.459 1.00 32.09 287 SER A O 1
ATOM 2305 N N . ILE A 1 288 ? -19.465 -19.902 6.995 1.00 35.47 288 ILE A N 1
ATOM 2306 C CA . ILE A 1 288 ? -18.529 -20.513 6.051 1.00 35.47 288 ILE A CA 1
ATOM 2307 C C . ILE A 1 288 ? -19.082 -21.908 5.752 1.00 35.47 288 ILE A C 1
ATOM 2309 O O . ILE A 1 288 ? -18.768 -22.895 6.426 1.00 35.47 288 ILE A O 1
ATOM 2313 N N . THR A 1 289 ? -19.966 -21.996 4.764 1.00 31.31 289 THR A N 1
ATOM 2314 C CA . THR A 1 289 ? -20.307 -23.268 4.135 1.00 31.31 289 THR A CA 1
ATOM 2315 C C . THR A 1 289 ? -19.060 -23.807 3.449 1.00 31.31 289 THR A C 1
ATOM 2317 O O . THR A 1 289 ? -18.713 -23.409 2.343 1.00 31.31 289 THR A O 1
ATOM 2320 N N . LYS A 1 290 ? -18.400 -24.766 4.105 1.00 36.03 290 LYS A N 1
ATOM 2321 C CA . LYS A 1 290 ? -17.689 -25.822 3.386 1.00 36.03 290 LYS A CA 1
ATOM 2322 C C . LYS A 1 290 ? -18.724 -26.553 2.532 1.00 36.03 290 LYS A C 1
ATOM 2324 O O . LYS A 1 290 ? -19.571 -27.259 3.078 1.00 36.03 290 LYS A O 1
ATOM 2329 N N . GLN A 1 291 ? -18.657 -26.391 1.220 1.00 34.22 291 GLN A N 1
ATOM 2330 C CA . GLN A 1 291 ? -19.155 -27.400 0.291 1.00 34.22 291 GLN A CA 1
ATOM 2331 C C . GLN A 1 291 ? -17.952 -27.995 -0.441 1.00 34.22 291 GLN A C 1
ATOM 2333 O O . GLN A 1 291 ? -16.964 -27.301 -0.677 1.00 34.22 291 GLN A O 1
ATOM 2338 N N . GLY A 1 292 ? -18.012 -29.319 -0.581 1.00 33.75 292 GLY A N 1
ATOM 2339 C CA . GLY A 1 292 ? -16.909 -30.207 -0.947 1.00 33.75 292 GLY A CA 1
ATOM 2340 C C . GLY A 1 292 ? -16.657 -30.325 -2.436 1.00 33.75 292 GLY A C 1
ATOM 2341 O O . GLY A 1 292 ? -17.320 -29.616 -3.220 1.00 33.75 292 GLY A O 1
#

Secondary structure (DSSP, 8-state):
--HHHHHHHS-HHHHHHHTTSTTS------SSSSSS-HHHHHHTT------EEEEEETTHHHHHHHHHH--SSSPPP--HHHHHHHHHSS--HHHHHHHHHHH-TT--TTS--HHHHHHHHHIIIIIHHHHHHHHHHHHTT--EEEEEE-PPPSS-TT--TT-SS-TTTTHHHHTTGGGS--TT----HHHHHHHHHHHHHHHHHHHHS-TT-SSPPPTTS---PPP-TTT-EEEEESSS--EEESTTHHHHHIIIIIHHHHHHHHHHHHHHHHHT--S-------------

InterPro domains:
  IPR002018 Carboxylesterase, type B [PF00135] (20-255)
  IPR029058 Alpha/Beta hydrolase fold [G3DSA:3.40.50.1820] (2-268)
  IPR029058 Alpha/Beta hydrolase fold [SSF53474] (4-262)
  IPR050654 Acetylcholinesterase-related enzymes [PTHR43918] (19-266)

Organism: Stichopus japonicus (NCBI:txid307972)